Protein AF-A0A0E3BZE1-F1 (afdb_monomer_lite)

Secondary structure (DSSP, 8-state):
--SGGG--------------PPPP----PPPS---SSSSSSTTS---------PPPHHHHHHHHHHHHHHHHHHHHHHHHHHHHHHHHHHHHHTTSBTTS-EEEEEEEEEEE-SS-EEEEEEEEEPHHHHHHHHHHGGGGTTTTTBBSS-TT-B----EESPP---SSTTT--GGGGGGSTTS----HHHHHHHHHHHHSSS-EEEEETTEEEEEETTTTEEEEEEE-

Radius of gyration: 31.61 Å; chains: 1; bounding box: 42×47×98 Å

Structure (mmCIF, N/CA/C/O backbone):
data_AF-A0A0E3BZE1-F1
#
_entry.id   AF-A0A0E3BZE1-F1
#
loop_
_atom_site.group_PDB
_atom_site.id
_atom_site.type_symbol
_atom_site.label_atom_id
_atom_site.label_alt_id
_atom_site.label_comp_id
_atom_site.label_asym_id
_atom_site.label_entity_id
_atom_site.label_seq_id
_atom_site.pdbx_PDB_ins_code
_atom_site.Cartn_x
_atom_site.Cartn_y
_atom_site.Cartn_z
_atom_site.occupancy
_atom_site.B_iso_or_equiv
_atom_site.auth_seq_id
_atom_site.auth_comp_id
_atom_site.auth_asym_id
_atom_site.auth_atom_id
_atom_site.pdbx_PDB_model_num
ATOM 1 N N . MET A 1 1 ? 22.053 1.346 -4.669 1.00 36.31 1 MET A N 1
ATOM 2 C CA . MET A 1 1 ? 22.666 1.380 -6.016 1.00 36.31 1 MET A CA 1
ATOM 3 C C . MET A 1 1 ? 21.521 1.180 -6.990 1.00 36.31 1 MET A C 1
ATOM 5 O O . MET A 1 1 ? 21.078 0.051 -7.152 1.00 36.31 1 MET A O 1
ATOM 9 N N . GLY A 1 2 ? 20.933 2.287 -7.446 1.00 44.00 2 GLY A N 1
ATOM 10 C CA . GLY A 1 2 ? 19.671 2.295 -8.188 1.00 44.00 2 GLY A CA 1
ATOM 11 C C . GLY A 1 2 ? 19.878 1.975 -9.663 1.00 44.00 2 GLY A C 1
ATOM 12 O O . GLY A 1 2 ? 20.893 2.346 -10.245 1.00 44.00 2 GLY A O 1
ATOM 13 N N . CYS A 1 3 ? 18.914 1.279 -10.259 1.00 58.38 3 CYS A N 1
ATOM 14 C CA . CYS A 1 3 ? 18.833 1.062 -11.705 1.00 58.38 3 CYS A CA 1
ATOM 15 C C . CYS A 1 3 ? 18.191 2.250 -12.443 1.00 58.38 3 CYS A C 1
ATOM 17 O O . CYS A 1 3 ? 17.780 2.103 -13.593 1.00 58.38 3 CYS A O 1
ATOM 19 N N . ASP A 1 4 ? 18.044 3.396 -11.780 1.00 48.28 4 ASP A N 1
ATOM 20 C CA . ASP A 1 4 ? 17.176 4.492 -12.221 1.00 48.28 4 ASP A CA 1
ATOM 21 C C . ASP A 1 4 ? 17.800 5.365 -13.326 1.00 48.28 4 ASP A C 1
ATOM 23 O O . ASP A 1 4 ? 17.190 6.316 -13.798 1.00 48.28 4 ASP A O 1
ATOM 27 N N . GLU A 1 5 ? 18.997 5.027 -13.810 1.00 41.38 5 GLU A N 1
ATOM 28 C CA . GLU A 1 5 ? 19.754 5.885 -14.730 1.00 41.38 5 GLU A CA 1
ATOM 29 C C . GLU A 1 5 ? 19.438 5.677 -16.226 1.00 41.38 5 GLU A C 1
ATOM 31 O O . GLU A 1 5 ? 20.110 6.252 -17.077 1.00 41.38 5 GLU A O 1
ATOM 36 N N . LEU A 1 6 ? 18.434 4.867 -16.594 1.00 35.97 6 LEU A N 1
ATOM 37 C CA . LEU A 1 6 ? 18.227 4.483 -18.003 1.00 35.97 6 LEU A CA 1
ATOM 38 C C . LEU A 1 6 ? 16.943 4.954 -18.694 1.00 35.97 6 LEU A C 1
ATOM 40 O O . LEU A 1 6 ? 16.798 4.668 -19.881 1.00 35.97 6 LEU A O 1
ATOM 44 N N . VAL A 1 7 ? 16.034 5.700 -18.056 1.00 42.44 7 VAL A N 1
ATOM 45 C CA . VAL A 1 7 ? 14.839 6.201 -18.768 1.00 42.44 7 VAL A CA 1
ATOM 46 C C . VAL A 1 7 ? 14.401 7.579 -18.268 1.00 42.44 7 VAL A C 1
ATOM 48 O O . VAL A 1 7 ? 13.467 7.704 -17.488 1.00 42.44 7 VAL A O 1
ATOM 51 N N . HIS A 1 8 ? 15.017 8.637 -18.794 1.00 30.91 8 HIS A N 1
ATOM 52 C CA . HIS A 1 8 ? 14.377 9.952 -18.861 1.00 30.91 8 HIS A CA 1
ATOM 53 C C . HIS A 1 8 ? 14.397 10.438 -20.310 1.00 30.91 8 HIS A C 1
ATOM 55 O O . HIS A 1 8 ? 15.331 11.099 -20.755 1.00 30.91 8 HIS A O 1
ATOM 61 N N . GLU A 1 9 ? 13.343 10.099 -21.057 1.00 32.03 9 GLU A N 1
ATOM 62 C CA . GLU A 1 9 ? 13.051 10.725 -22.343 1.00 32.03 9 GLU A CA 1
ATOM 63 C C . GLU A 1 9 ? 11.719 11.483 -22.259 1.00 32.03 9 GLU A C 1
ATOM 65 O O . GLU A 1 9 ? 10.668 10.953 -21.899 1.00 32.03 9 GLU A O 1
ATOM 70 N N . SER A 1 10 ? 11.838 12.777 -22.543 1.00 34.03 10 SER A N 1
ATOM 71 C CA . SER A 1 10 ? 10.839 13.841 -22.500 1.00 34.03 10 SER A CA 1
ATOM 72 C C . SER A 1 10 ? 9.533 13.509 -23.237 1.00 34.03 10 SER A C 1
ATOM 74 O O . SER A 1 10 ? 9.538 13.154 -24.416 1.00 34.03 10 SER A O 1
ATOM 76 N N . ARG A 1 11 ? 8.388 13.723 -22.574 1.00 33.59 11 ARG A N 1
ATOM 77 C CA . ARG A 1 11 ? 7.062 13.807 -23.212 1.00 33.59 11 ARG A CA 1
ATOM 78 C C . ARG A 1 11 ? 6.301 15.036 -22.719 1.00 33.59 11 ARG A C 1
ATOM 80 O O . ARG A 1 11 ? 5.448 14.948 -21.845 1.00 33.59 11 ARG A O 1
ATOM 87 N N . GLY A 1 12 ? 6.586 16.182 -23.332 1.00 30.64 12 GLY A N 1
ATOM 88 C CA . GLY A 1 12 ? 5.702 17.348 -23.317 1.00 30.64 12 GLY A CA 1
ATOM 89 C C . GLY A 1 12 ? 4.807 17.335 -24.555 1.00 30.64 12 GLY A C 1
ATOM 90 O O . GLY A 1 12 ? 5.306 17.423 -25.674 1.00 30.64 12 GLY A O 1
ATOM 91 N N . GLY A 1 13 ? 3.490 17.211 -24.376 1.00 28.59 13 GLY A N 1
ATOM 92 C CA . GLY A 1 13 ? 2.528 17.184 -25.474 1.00 28.59 13 GLY A CA 1
ATOM 93 C C . GLY A 1 13 ? 1.268 18.011 -25.210 1.00 28.59 13 GLY A C 1
ATOM 94 O O . GLY A 1 13 ? 0.595 17.794 -24.207 1.00 28.59 13 GLY A O 1
ATOM 95 N N . ARG A 1 14 ? 0.917 18.807 -26.241 1.00 35.72 14 ARG A N 1
ATOM 96 C CA . ARG A 1 14 ? -0.387 19.426 -26.610 1.00 35.72 14 ARG A CA 1
ATOM 97 C C . ARG A 1 14 ? -0.718 20.806 -25.991 1.00 35.72 14 ARG A C 1
ATOM 99 O O . ARG A 1 14 ? -0.240 21.074 -24.898 1.00 35.72 14 ARG A O 1
ATOM 106 N N . PRO A 1 15 ? -1.531 21.676 -26.659 1.00 40.59 15 PRO A N 1
ATOM 107 C CA . PRO A 1 15 ? -2.576 21.338 -27.644 1.00 40.59 15 PRO A CA 1
ATOM 108 C C . PRO A 1 15 ? -2.724 22.198 -28.925 1.00 40.59 15 PRO A C 1
ATOM 110 O O . PRO A 1 15 ? -2.160 23.273 -29.094 1.00 40.59 15 PRO A O 1
ATOM 113 N N . PHE A 1 16 ? -3.553 21.649 -29.820 1.00 35.31 16 PHE A N 1
ATOM 114 C CA . PHE A 1 16 ? -4.139 22.219 -31.039 1.00 35.31 16 PHE A CA 1
ATOM 115 C C . PHE A 1 16 ? -5.018 23.454 -30.767 1.00 35.31 16 PHE A C 1
ATOM 117 O O . PHE A 1 16 ? -5.856 23.418 -29.868 1.00 35.31 16 PHE A O 1
ATOM 124 N N . SER A 1 17 ? -4.939 24.470 -31.634 1.00 31.39 17 SER A N 1
ATOM 125 C CA . SER A 1 17 ? -6.051 25.386 -31.942 1.00 31.39 17 SER A CA 1
ATOM 126 C C . SER A 1 17 ? -5.789 26.145 -33.253 1.00 31.39 17 SER A C 1
ATOM 128 O O . SER A 1 17 ? -4.643 26.447 -33.570 1.00 31.39 17 SER A O 1
ATOM 130 N N . GLY A 1 18 ? -6.858 26.463 -33.992 1.00 30.62 18 GLY A N 1
ATOM 131 C CA . GLY A 1 18 ? -6.856 27.486 -35.045 1.00 30.62 18 GLY A CA 1
ATOM 132 C C . GLY A 1 18 ? -7.122 26.964 -36.455 1.00 30.62 18 GLY A C 1
ATOM 133 O O . GLY A 1 18 ? -6.234 26.436 -37.113 1.00 30.62 18 GLY A O 1
ATOM 134 N N . GLY A 1 19 ? -8.361 27.136 -36.920 1.00 33.34 19 GLY A N 1
ATOM 135 C CA . GLY A 1 19 ? -8.762 26.906 -38.305 1.00 33.34 19 GLY A CA 1
ATOM 136 C C . GLY A 1 19 ? -8.448 28.102 -39.201 1.00 33.34 19 GLY A C 1
ATOM 137 O O . GLY A 1 19 ? -8.332 29.216 -38.708 1.00 33.34 19 GLY A O 1
ATOM 138 N N . LEU A 1 20 ? -8.356 27.860 -40.511 1.00 33.19 20 LEU A N 1
ATOM 139 C CA . LEU A 1 20 ? -8.400 28.868 -41.572 1.00 33.19 20 LEU A CA 1
ATOM 140 C C . LEU A 1 20 ? -8.789 28.170 -42.887 1.00 33.19 20 LEU A C 1
ATOM 142 O O . LEU A 1 20 ? -8.171 27.197 -43.313 1.00 33.19 20 LEU A O 1
ATOM 146 N N . THR A 1 21 ? -9.871 28.651 -43.489 1.00 38.25 21 THR A N 1
ATOM 147 C CA . THR A 1 21 ? -10.402 28.282 -44.808 1.00 38.25 21 THR A CA 1
ATOM 148 C C . THR A 1 21 ? -9.419 28.616 -45.937 1.00 38.25 21 THR A C 1
ATOM 150 O O . THR A 1 21 ? -8.830 29.698 -45.895 1.00 38.25 21 THR A O 1
ATOM 153 N N . PRO A 1 22 ? -9.289 27.790 -46.991 1.00 38.53 22 PRO A N 1
ATOM 154 C CA . PRO A 1 22 ? -8.546 28.176 -48.185 1.00 38.53 22 PRO A CA 1
ATOM 155 C C . PRO A 1 22 ? -9.412 29.038 -49.127 1.00 38.53 22 PRO A C 1
ATOM 157 O O . PRO A 1 22 ? -10.611 28.775 -49.265 1.00 38.53 22 PRO A O 1
ATOM 160 N N . PRO A 1 23 ? -8.840 30.050 -49.804 1.00 37.06 23 PRO A N 1
ATOM 161 C CA . PRO A 1 23 ? -9.541 30.792 -50.840 1.00 37.06 23 PRO A CA 1
ATOM 162 C C . PRO A 1 23 ? -9.590 29.998 -52.151 1.00 37.06 23 PRO A C 1
ATOM 164 O O . PRO A 1 23 ? -8.644 29.318 -52.548 1.00 37.06 23 PRO A O 1
ATOM 167 N N . ILE A 1 24 ? -10.725 30.130 -52.830 1.00 42.53 24 ILE A N 1
ATOM 168 C CA . ILE A 1 24 ? -10.987 29.658 -54.187 1.00 42.53 24 ILE A CA 1
ATOM 169 C C . ILE A 1 24 ? -10.263 30.601 -55.156 1.00 42.53 24 ILE A C 1
ATOM 171 O O . ILE A 1 24 ? -10.580 31.789 -55.184 1.00 42.53 24 ILE A O 1
ATOM 175 N N . HIS A 1 25 ? -9.340 30.091 -55.977 1.00 34.75 25 HIS A N 1
ATOM 176 C CA . HIS A 1 25 ? -8.911 30.793 -57.189 1.00 34.75 25 HIS A CA 1
ATOM 177 C C . HIS A 1 25 ? -8.510 29.827 -58.320 1.00 34.75 25 HIS A C 1
ATOM 179 O O . HIS A 1 25 ? -7.653 28.968 -58.157 1.00 34.75 25 HIS A O 1
ATOM 185 N N . GLU A 1 26 ? -9.164 30.043 -59.466 1.00 36.69 26 GLU A N 1
ATOM 186 C CA . GLU A 1 26 ? -8.793 29.703 -60.849 1.00 36.69 26 GLU A CA 1
ATOM 187 C C . GLU A 1 26 ? -8.548 28.240 -61.264 1.00 36.69 26 GLU A C 1
ATOM 189 O O . GLU A 1 26 ? -7.454 27.688 -61.191 1.00 36.69 26 GLU A O 1
ATOM 194 N N . MET A 1 27 ? -9.566 27.681 -61.929 1.00 34.69 27 MET A N 1
ATOM 195 C CA . MET A 1 27 ? -9.399 26.606 -62.906 1.00 34.69 27 MET A CA 1
ATOM 196 C C . MET A 1 27 ? -8.645 27.119 -64.142 1.00 34.69 27 MET A C 1
ATOM 198 O O . MET A 1 27 ? -9.220 27.796 -64.998 1.00 34.69 27 MET A O 1
ATOM 202 N N . ARG A 1 28 ? -7.372 26.741 -64.284 1.00 38.50 28 ARG A N 1
ATOM 203 C CA . ARG A 1 28 ? -6.652 26.850 -65.557 1.00 38.50 28 ARG A CA 1
ATOM 204 C C . ARG A 1 28 ? -6.894 25.570 -66.366 1.00 38.50 28 ARG A C 1
ATOM 206 O O . ARG A 1 28 ? -6.421 24.500 -66.002 1.00 38.50 28 ARG A O 1
ATOM 213 N N . LYS A 1 29 ? -7.661 25.698 -67.454 1.00 41.66 29 LYS A N 1
ATOM 214 C CA . LYS A 1 29 ? -7.862 24.665 -68.486 1.00 41.66 29 LYS A CA 1
ATOM 215 C C . LYS A 1 29 ? -6.508 24.131 -68.972 1.00 41.66 29 LYS A C 1
ATOM 217 O O . LYS A 1 29 ? -5.737 24.898 -69.546 1.00 41.66 29 LYS A O 1
ATOM 222 N N . TYR A 1 30 ? -6.257 22.836 -68.793 1.00 36.44 30 TYR A N 1
ATOM 223 C CA . TYR A 1 30 ? -5.206 22.128 -69.524 1.00 36.44 30 TYR A CA 1
ATOM 224 C C . TYR A 1 30 ? -5.758 21.701 -70.890 1.00 36.44 30 TYR A C 1
ATOM 226 O O . TYR A 1 30 ? -6.873 21.193 -70.984 1.00 36.44 30 TYR A O 1
ATOM 234 N N . LYS A 1 31 ? -5.002 22.006 -71.947 1.00 41.03 31 LYS A N 1
ATOM 235 C CA . LYS A 1 31 ? -5.273 21.607 -73.332 1.00 41.03 31 LYS A CA 1
ATOM 236 C C . LYS A 1 31 ? -4.829 20.157 -73.549 1.00 41.03 31 LYS A C 1
ATOM 238 O O . LYS A 1 31 ? -3.793 19.758 -73.028 1.00 41.03 31 LYS A O 1
ATOM 243 N N . ASP A 1 32 ? -5.589 19.440 -74.375 1.00 47.81 32 ASP A N 1
ATOM 244 C CA . ASP A 1 32 ? -5.353 18.079 -74.888 1.00 47.81 32 ASP A CA 1
ATOM 245 C C . ASP A 1 32 ? -4.122 17.962 -75.810 1.00 47.81 32 ASP A C 1
ATOM 247 O O . ASP A 1 32 ? -4.224 17.588 -76.976 1.00 47.81 32 ASP A O 1
ATOM 251 N N . THR A 1 33 ? -2.933 18.287 -75.318 1.00 48.69 33 THR A N 1
ATOM 252 C CA . THR A 1 33 ? -1.682 18.067 -76.056 1.00 48.69 33 THR A CA 1
ATOM 253 C C . THR A 1 33 ? -0.595 17.653 -75.082 1.00 48.69 33 THR A C 1
ATOM 255 O O . THR A 1 33 ? 0.211 18.495 -74.730 1.00 48.69 33 THR A O 1
ATOM 258 N N . ASP A 1 34 ? -0.632 16.401 -74.609 1.00 47.47 34 ASP A N 1
ATOM 259 C CA . ASP A 1 34 ? 0.495 15.708 -73.949 1.00 47.47 34 ASP A CA 1
ATOM 260 C C . ASP A 1 34 ? 0.249 14.178 -73.882 1.00 47.47 34 ASP A C 1
ATOM 262 O O . ASP A 1 34 ? 0.490 13.514 -72.873 1.00 47.47 34 ASP A O 1
ATOM 266 N N . ILE A 1 35 ? -0.248 13.586 -74.977 1.00 49.59 35 ILE A N 1
ATOM 267 C CA . ILE A 1 35 ? -0.383 12.124 -75.146 1.00 49.59 35 ILE A CA 1
ATOM 268 C C . ILE A 1 35 ? 0.506 11.669 -76.315 1.00 49.59 35 ILE A C 1
ATOM 270 O O . ILE A 1 35 ? 0.038 11.080 -77.280 1.00 49.59 35 ILE A O 1
ATOM 274 N N . GLU A 1 36 ? 1.803 11.971 -76.255 1.00 46.94 36 GLU A N 1
ATOM 275 C CA . GLU A 1 36 ? 2.801 11.382 -77.174 1.00 46.94 36 GLU A CA 1
ATOM 276 C C . GLU A 1 36 ? 3.940 10.650 -76.445 1.00 46.94 36 GLU A C 1
ATOM 278 O O . GLU A 1 36 ? 4.680 9.891 -77.064 1.00 46.94 36 GLU A O 1
ATOM 283 N N . TRP A 1 37 ? 4.050 10.765 -75.116 1.00 48.97 37 TRP A N 1
ATOM 284 C CA . TRP A 1 37 ? 5.085 10.058 -74.346 1.00 48.97 37 TRP A CA 1
ATOM 285 C C . TRP A 1 37 ? 4.664 8.653 -73.873 1.00 48.97 37 TRP A C 1
ATOM 287 O O . TRP A 1 37 ? 5.510 7.862 -73.462 1.00 48.97 37 TRP A O 1
ATOM 297 N N . LEU A 1 38 ? 3.372 8.306 -73.953 1.00 41.25 38 LEU A N 1
ATOM 298 C CA . LEU A 1 38 ? 2.848 7.003 -73.509 1.00 41.25 38 LEU A CA 1
ATOM 299 C C . LEU A 1 38 ? 3.003 5.879 -74.550 1.00 41.25 38 LEU A C 1
ATOM 301 O O . LEU A 1 38 ? 2.947 4.705 -74.192 1.00 41.25 38 LEU A O 1
ATOM 305 N N . THR A 1 39 ? 3.241 6.204 -75.822 1.00 47.75 39 THR A N 1
ATOM 306 C CA . THR A 1 39 ? 3.400 5.208 -76.899 1.00 47.75 39 THR A CA 1
ATOM 307 C C . THR A 1 39 ? 4.848 4.775 -77.138 1.00 47.75 39 THR A C 1
ATOM 309 O O . THR A 1 39 ? 5.073 3.723 -77.736 1.00 47.75 39 THR A O 1
ATOM 312 N N . ASP A 1 40 ? 5.835 5.513 -76.619 1.00 44.41 40 ASP A N 1
ATOM 313 C CA . ASP A 1 40 ? 7.259 5.155 -76.748 1.00 44.41 40 ASP A CA 1
ATOM 314 C C . ASP A 1 40 ? 7.680 4.027 -75.782 1.00 44.41 40 ASP A C 1
ATOM 316 O O . ASP A 1 40 ? 8.639 3.292 -76.021 1.00 44.41 40 ASP A O 1
ATOM 320 N N . TRP A 1 41 ? 6.919 3.815 -74.702 1.00 43.38 41 TRP A N 1
ATOM 321 C CA . TRP A 1 41 ? 7.237 2.789 -73.703 1.00 43.38 41 TRP A CA 1
ATOM 322 C C . TRP A 1 41 ? 6.901 1.360 -74.164 1.00 43.38 41 TRP A C 1
ATOM 324 O O . TRP A 1 41 ? 7.538 0.403 -73.731 1.00 43.38 41 TRP A O 1
ATOM 334 N N . VAL A 1 42 ? 5.942 1.203 -75.085 1.00 49.22 42 VAL A N 1
ATOM 335 C CA . VAL A 1 42 ? 5.437 -0.114 -75.530 1.00 49.22 42 VAL A CA 1
ATOM 336 C C . VAL A 1 42 ? 6.293 -0.732 -76.648 1.00 49.22 42 VAL A C 1
ATOM 338 O O . VAL A 1 42 ? 6.196 -1.928 -76.908 1.00 49.22 42 VAL A O 1
ATOM 341 N N . SER A 1 43 ? 7.184 0.042 -77.275 1.00 51.41 43 SER A N 1
ATOM 342 C CA . SER A 1 43 ? 7.934 -0.397 -78.465 1.00 51.41 43 SER A CA 1
ATOM 343 C C . SER A 1 43 ? 9.402 -0.752 -78.200 1.00 51.41 43 SER A C 1
ATOM 345 O O . SER A 1 43 ? 10.145 -1.035 -79.141 1.00 51.41 43 SER A O 1
ATOM 347 N N . ARG A 1 44 ? 9.855 -0.757 -76.937 1.00 39.50 44 ARG A N 1
ATOM 348 C CA . ARG A 1 44 ? 11.232 -1.161 -76.618 1.00 39.50 44 ARG A CA 1
ATOM 349 C C . ARG A 1 44 ? 11.364 -2.689 -76.635 1.00 39.50 44 ARG A C 1
ATOM 351 O O . ARG A 1 44 ? 10.614 -3.363 -75.929 1.00 39.50 44 ARG A O 1
ATOM 358 N N . PRO A 1 45 ? 12.330 -3.254 -77.384 1.00 38.12 45 PRO A N 1
ATOM 359 C CA . PRO A 1 45 ? 12.584 -4.683 -77.348 1.00 38.12 45 PRO A CA 1
ATOM 360 C C . PRO A 1 45 ? 13.004 -5.081 -75.932 1.00 38.12 45 PRO A C 1
ATOM 362 O O . PRO A 1 45 ? 13.973 -4.545 -75.389 1.00 38.12 45 PRO A O 1
ATOM 365 N N . GLN A 1 46 ? 12.281 -6.037 -75.343 1.00 48.94 46 GLN A N 1
ATOM 366 C CA . GLN A 1 46 ? 12.743 -6.768 -74.167 1.00 48.94 46 GLN A CA 1
ATOM 367 C C . GLN A 1 46 ? 13.914 -7.652 -74.597 1.00 48.94 46 GLN A C 1
ATOM 369 O O . GLN A 1 46 ? 13.761 -8.836 -74.889 1.00 48.94 46 GLN A O 1
ATOM 374 N N . ASN A 1 47 ? 15.098 -7.049 -74.682 1.00 43.34 47 ASN A N 1
ATOM 375 C CA . ASN A 1 47 ? 16.336 -7.799 -74.743 1.00 43.34 47 ASN A CA 1
ATOM 376 C C . ASN A 1 47 ? 16.452 -8.564 -73.425 1.00 43.34 47 ASN A C 1
ATOM 378 O O . ASN A 1 47 ? 16.699 -7.978 -72.372 1.00 43.34 47 ASN A O 1
ATOM 382 N N . GLY A 1 48 ? 16.214 -9.872 -73.507 1.00 48.09 48 GLY A N 1
ATOM 383 C CA . GLY A 1 48 ? 16.471 -10.825 -72.444 1.00 48.09 48 GLY A CA 1
ATOM 384 C C . GLY A 1 48 ? 17.927 -10.734 -71.996 1.00 48.09 48 GLY A C 1
ATOM 385 O O . GLY A 1 48 ? 18.821 -11.268 -72.642 1.00 48.09 48 GLY A O 1
ATOM 386 N N . GLY A 1 49 ? 18.145 -10.043 -70.884 1.00 37.47 49 GLY A N 1
ATOM 387 C CA . GLY A 1 49 ? 19.331 -10.133 -70.045 1.00 37.47 49 GLY A CA 1
ATOM 388 C C . GLY A 1 49 ? 18.850 -10.556 -68.665 1.00 37.47 49 GLY A C 1
ATOM 389 O O . GLY A 1 49 ? 17.929 -9.947 -68.125 1.00 37.47 49 GLY A O 1
ATOM 390 N N . GLY A 1 50 ? 19.380 -11.666 -68.160 1.00 40.66 50 GLY A N 1
ATOM 391 C CA .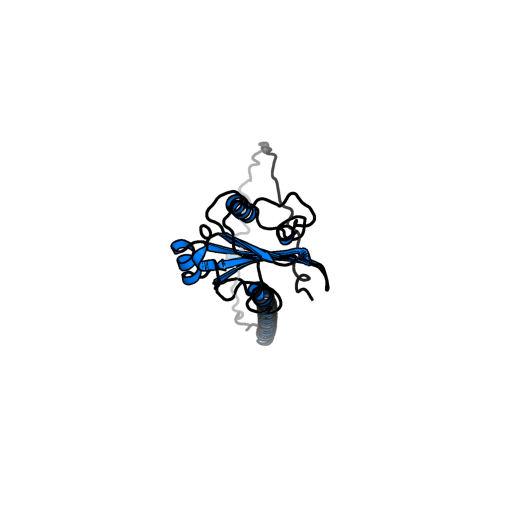 GLY A 1 50 ? 18.883 -12.341 -66.968 1.00 40.66 50 GLY A CA 1
ATOM 392 C C . GLY A 1 50 ? 18.885 -11.458 -65.722 1.00 40.66 50 GLY A C 1
ATOM 393 O O . GLY A 1 50 ? 19.938 -11.123 -65.202 1.00 40.66 50 GLY A O 1
ATOM 394 N N . TRP A 1 51 ? 17.699 -11.185 -65.180 1.00 39.88 51 TRP A N 1
ATOM 395 C CA . TRP A 1 51 ? 17.528 -10.683 -63.814 1.00 39.88 51 TRP A CA 1
ATOM 396 C C . TRP A 1 51 ? 17.274 -11.847 -62.852 1.00 39.88 51 TRP A C 1
ATOM 398 O O . TRP A 1 51 ? 16.292 -11.893 -62.121 1.00 39.88 51 TRP A O 1
ATOM 408 N N . THR A 1 52 ? 18.169 -12.827 -62.883 1.00 49.22 52 THR A N 1
ATOM 409 C CA . THR A 1 52 ? 18.498 -13.614 -61.692 1.00 49.22 52 THR A CA 1
ATOM 410 C C . THR A 1 52 ? 19.998 -13.480 -61.470 1.00 49.22 52 THR A C 1
ATOM 412 O O . THR A 1 52 ? 20.711 -14.470 -61.327 1.00 49.22 52 THR A O 1
ATOM 415 N N . GLU A 1 53 ? 20.504 -12.245 -61.512 1.00 49.50 53 GLU A N 1
ATOM 416 C CA . GLU A 1 53 ? 21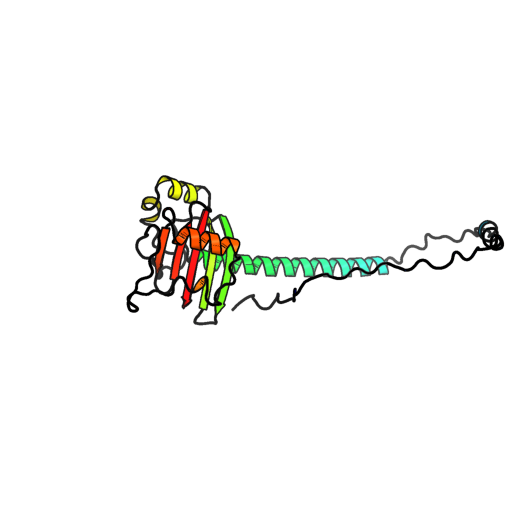.728 -11.924 -60.790 1.00 49.50 53 GLU A CA 1
ATOM 417 C C . GLU A 1 53 ? 21.404 -12.168 -59.318 1.00 49.50 53 GLU A C 1
ATOM 419 O O . GLU A 1 53 ? 20.635 -11.433 -58.697 1.00 49.50 53 GLU A O 1
ATOM 424 N N . GLY A 1 54 ? 21.880 -13.304 -58.806 1.00 52.22 54 GLY A N 1
ATOM 425 C CA . GLY A 1 54 ? 21.787 -13.624 -57.395 1.00 52.22 54 GLY A CA 1
ATOM 426 C C . GLY A 1 54 ? 22.346 -12.452 -56.606 1.00 52.22 54 GLY A C 1
ATOM 427 O O . GLY A 1 54 ? 23.467 -12.012 -56.863 1.00 52.22 54 GLY A O 1
ATOM 428 N N . LEU A 1 55 ? 21.552 -11.943 -55.663 1.00 51.25 55 LEU A N 1
ATOM 429 C CA . LEU A 1 55 ? 22.072 -11.066 -54.624 1.00 51.25 55 LEU A CA 1
ATOM 430 C C . LEU A 1 55 ? 23.336 -11.737 -54.067 1.00 51.25 55 LEU A C 1
ATOM 432 O O . LEU A 1 55 ? 23.248 -12.914 -53.696 1.00 51.25 55 LEU A O 1
ATOM 436 N N . PRO A 1 56 ? 24.497 -11.060 -54.066 1.00 58.22 56 PRO A N 1
ATOM 437 C CA . PRO A 1 56 ? 25.741 -11.671 -53.630 1.00 58.22 56 PRO A CA 1
ATOM 438 C C . PRO A 1 56 ? 25.521 -12.262 -52.237 1.00 58.22 56 PRO A C 1
ATOM 440 O O . PRO A 1 56 ? 25.069 -11.570 -51.324 1.00 58.22 56 PRO A O 1
ATOM 443 N N . GLU A 1 57 ? 25.789 -13.561 -52.077 1.00 58.75 57 GLU A N 1
ATOM 444 C CA . GLU A 1 57 ? 25.579 -14.291 -50.816 1.00 58.75 57 GLU A CA 1
ATOM 445 C C . GLU A 1 57 ? 26.282 -13.610 -49.623 1.00 58.75 57 GLU A C 1
ATOM 447 O O . GLU A 1 57 ? 25.870 -13.757 -48.467 1.00 58.75 57 GLU A O 1
ATOM 452 N N . ASP A 1 58 ? 27.309 -12.810 -49.916 1.00 63.28 58 ASP A N 1
ATOM 453 C CA . ASP A 1 58 ? 28.053 -11.977 -48.977 1.00 63.28 58 ASP A CA 1
ATOM 454 C C . ASP A 1 58 ? 27.206 -10.857 -48.344 1.00 63.28 58 ASP A C 1
ATOM 456 O O . ASP A 1 58 ? 27.361 -10.576 -47.151 1.00 63.28 58 ASP A O 1
ATOM 460 N N . ASP A 1 59 ? 26.256 -10.277 -49.083 1.00 64.31 59 ASP A N 1
ATOM 461 C CA . ASP A 1 59 ? 25.390 -9.188 -48.608 1.00 64.31 59 ASP A CA 1
ATOM 462 C C . ASP A 1 59 ? 24.285 -9.726 -47.678 1.00 64.31 59 ASP A C 1
ATOM 464 O O . ASP A 1 59 ? 24.023 -9.192 -46.597 1.00 64.31 59 ASP A O 1
ATOM 468 N N . MET A 1 60 ? 23.730 -10.900 -48.006 1.00 62.38 60 MET A N 1
ATOM 469 C CA . MET A 1 60 ? 22.761 -11.599 -47.150 1.00 62.38 60 MET A CA 1
ATOM 470 C C . MET A 1 60 ? 23.389 -12.081 -45.837 1.00 62.38 60 MET A C 1
ATOM 472 O O . MET A 1 60 ? 22.768 -11.990 -44.776 1.00 62.38 60 MET A O 1
ATOM 476 N N . ARG A 1 61 ? 24.640 -12.562 -45.868 1.00 75.06 61 ARG A N 1
ATOM 477 C CA . ARG A 1 61 ? 25.363 -12.985 -44.658 1.00 75.06 61 ARG A CA 1
ATOM 478 C C . ARG A 1 61 ? 25.720 -11.793 -43.765 1.00 75.06 61 ARG A C 1
ATOM 480 O O . ARG A 1 61 ? 25.686 -11.933 -42.540 1.00 75.06 61 ARG A O 1
ATOM 487 N N . GLY A 1 62 ? 26.054 -10.643 -44.354 1.00 72.50 62 GLY A N 1
ATOM 488 C CA . GLY A 1 62 ? 26.274 -9.383 -43.640 1.00 72.50 62 GLY A CA 1
ATOM 489 C C . GLY A 1 62 ? 25.004 -8.884 -42.951 1.00 72.50 62 GLY A C 1
ATOM 490 O O . GLY A 1 62 ? 25.002 -8.690 -41.732 1.00 72.50 62 GLY A O 1
ATOM 491 N N . ALA A 1 63 ? 23.903 -8.786 -43.701 1.00 75.00 63 ALA A N 1
ATOM 492 C CA . ALA A 1 63 ? 22.594 -8.407 -43.175 1.00 75.00 63 ALA A CA 1
ATOM 493 C C . ALA A 1 63 ? 22.120 -9.364 -42.068 1.00 75.00 63 ALA A C 1
ATOM 495 O O . ALA A 1 63 ? 21.721 -8.916 -40.996 1.00 75.00 63 ALA A O 1
ATOM 496 N N . MET A 1 64 ? 22.267 -10.681 -42.260 1.00 83.00 64 MET A N 1
ATOM 497 C CA . MET A 1 64 ? 21.887 -11.686 -41.261 1.00 83.00 64 MET A CA 1
ATOM 498 C C . MET A 1 64 ? 22.702 -11.562 -39.965 1.00 83.00 64 MET A C 1
ATOM 500 O O . MET A 1 64 ? 22.140 -11.672 -38.875 1.00 83.00 64 MET A O 1
ATOM 504 N N . LYS A 1 65 ? 24.013 -11.290 -40.047 1.00 83.00 65 LYS A N 1
ATOM 505 C CA . LYS A 1 65 ? 24.856 -11.044 -38.862 1.00 83.00 65 LYS A CA 1
ATOM 506 C C . LYS A 1 65 ? 24.438 -9.776 -38.117 1.00 83.00 65 LYS A C 1
ATOM 508 O O . LYS A 1 65 ? 24.355 -9.810 -36.893 1.00 83.00 65 LYS A O 1
ATOM 513 N N . LEU A 1 66 ? 24.148 -8.689 -38.832 1.00 83.81 66 LEU A N 1
ATOM 514 C CA . LEU A 1 66 ? 23.678 -7.438 -38.229 1.00 83.81 66 LEU A CA 1
ATOM 515 C C . LEU A 1 66 ? 22.310 -7.618 -37.556 1.00 83.81 66 LEU A C 1
ATOM 517 O O . LEU A 1 66 ? 22.133 -7.185 -36.419 1.00 83.81 66 LEU A O 1
ATOM 521 N N . SER A 1 67 ? 21.376 -8.326 -38.199 1.00 86.75 67 SER A N 1
ATOM 522 C CA . SER A 1 67 ? 20.073 -8.658 -37.611 1.00 86.75 67 SER A CA 1
ATOM 523 C C . SER A 1 67 ? 20.204 -9.528 -36.358 1.00 86.75 67 SER A C 1
ATOM 525 O O . SER A 1 67 ? 19.536 -9.260 -35.362 1.00 86.75 67 SER A O 1
ATOM 527 N N . LEU A 1 68 ? 21.091 -10.530 -36.363 1.00 89.88 68 LEU A N 1
ATOM 528 C CA . LEU A 1 68 ? 21.361 -11.373 -35.191 1.00 89.88 68 LEU A CA 1
ATOM 529 C C . LEU A 1 68 ? 21.990 -10.579 -34.037 1.00 89.88 68 LEU A C 1
ATOM 531 O O . LEU A 1 68 ? 21.586 -10.756 -32.887 1.00 89.88 68 LEU A O 1
ATOM 535 N N . MET A 1 69 ? 22.937 -9.679 -34.322 1.00 91.06 69 MET A N 1
ATOM 536 C CA . MET A 1 69 ? 23.521 -8.803 -33.299 1.00 91.06 69 MET A CA 1
ATOM 537 C C . MET A 1 69 ? 22.477 -7.852 -32.710 1.00 91.06 69 MET A C 1
ATOM 539 O O . MET A 1 69 ? 22.401 -7.715 -31.490 1.00 91.06 69 MET A O 1
ATOM 543 N N . ALA A 1 70 ? 21.639 -7.241 -33.551 1.00 91.50 70 ALA A N 1
ATOM 544 C CA . ALA A 1 70 ? 20.553 -6.375 -33.101 1.00 91.50 70 ALA A CA 1
ATOM 545 C C . ALA A 1 70 ? 19.566 -7.133 -32.202 1.00 91.50 70 ALA A C 1
ATOM 547 O O . ALA A 1 70 ? 19.248 -6.666 -31.108 1.00 91.50 70 ALA A O 1
ATOM 548 N N . LEU A 1 71 ? 19.150 -8.338 -32.607 1.00 93.19 71 LEU A N 1
ATOM 549 C CA . LEU A 1 71 ? 18.268 -9.187 -31.805 1.00 93.19 71 LEU A CA 1
ATOM 550 C C . LEU A 1 71 ? 18.907 -9.548 -30.454 1.00 93.19 71 LEU A C 1
ATOM 552 O O . LEU A 1 71 ? 18.240 -9.491 -29.423 1.00 93.19 71 LEU A O 1
ATOM 556 N N . SER A 1 72 ? 20.205 -9.869 -30.443 1.00 92.50 72 SER A N 1
ATOM 557 C CA . SER A 1 72 ? 20.943 -10.177 -29.215 1.00 92.50 72 SER A CA 1
ATOM 558 C C . SER A 1 72 ? 21.034 -8.977 -28.271 1.00 92.50 72 SER A C 1
ATOM 560 O O . SER A 1 72 ? 20.880 -9.150 -27.063 1.00 92.50 72 SER A O 1
ATOM 562 N N . MET A 1 73 ? 21.272 -7.768 -28.790 1.00 91.75 73 MET A N 1
ATOM 563 C CA . MET A 1 73 ? 21.311 -6.547 -27.976 1.00 91.75 73 MET A CA 1
ATOM 564 C C . MET A 1 73 ? 19.941 -6.235 -27.372 1.00 91.75 73 MET A C 1
ATOM 566 O O . MET A 1 73 ? 19.849 -5.941 -26.182 1.00 91.75 73 MET A O 1
ATOM 570 N N . VAL A 1 74 ? 18.870 -6.372 -28.160 1.00 93.69 74 VAL A N 1
ATOM 571 C CA . VAL A 1 74 ? 17.494 -6.200 -27.671 1.00 93.69 74 VAL A CA 1
ATOM 572 C C . VAL A 1 74 ? 17.175 -7.229 -26.586 1.00 93.69 74 VAL A C 1
ATOM 574 O O . VAL A 1 74 ? 16.662 -6.865 -25.530 1.00 93.69 74 VAL A O 1
ATOM 577 N N . ALA A 1 75 ? 17.520 -8.502 -26.792 1.00 92.62 75 ALA A N 1
ATOM 578 C CA . ALA A 1 75 ? 17.301 -9.547 -25.795 1.00 92.62 75 ALA A CA 1
ATOM 579 C C . ALA A 1 75 ? 18.074 -9.280 -24.491 1.00 92.62 75 ALA A C 1
ATOM 581 O O . ALA A 1 75 ? 17.503 -9.401 -23.408 1.00 92.62 75 ALA A O 1
ATOM 582 N N . ALA A 1 76 ? 19.344 -8.868 -24.581 1.00 90.38 76 ALA A N 1
ATOM 583 C CA . ALA A 1 76 ? 20.157 -8.523 -23.415 1.00 90.38 76 ALA A CA 1
ATOM 584 C C . ALA A 1 76 ? 19.571 -7.334 -22.636 1.00 90.38 76 ALA A C 1
ATOM 586 O O . ALA A 1 76 ? 19.474 -7.391 -21.410 1.00 90.38 76 ALA A O 1
ATOM 587 N N . LEU A 1 77 ? 19.112 -6.293 -23.338 1.00 88.81 77 LEU A N 1
ATOM 588 C CA . LEU A 1 77 ? 18.464 -5.135 -22.724 1.00 88.81 77 LEU A CA 1
ATOM 589 C C . LEU A 1 77 ? 17.148 -5.519 -22.025 1.00 88.81 77 LEU A C 1
ATOM 591 O O . LEU A 1 77 ? 16.889 -5.091 -20.898 1.00 88.81 77 LEU A O 1
ATOM 595 N N . LEU A 1 78 ? 16.329 -6.369 -22.650 1.00 87.81 78 LEU A N 1
ATOM 596 C CA . LEU A 1 78 ? 15.088 -6.870 -22.049 1.00 87.81 78 LEU A CA 1
ATOM 597 C C . LEU A 1 78 ? 15.353 -7.712 -20.795 1.00 87.81 78 LEU A C 1
ATOM 599 O O . LEU A 1 78 ? 14.633 -7.584 -19.807 1.00 87.81 78 LEU A O 1
ATOM 603 N N . LEU A 1 79 ? 16.386 -8.557 -20.807 1.00 89.50 79 LEU A N 1
ATOM 604 C CA . LEU A 1 79 ? 16.772 -9.344 -19.635 1.00 89.50 79 LEU A CA 1
ATOM 605 C C . LEU A 1 79 ? 17.291 -8.457 -18.502 1.00 89.50 79 LEU A C 1
ATOM 607 O O . LEU A 1 79 ? 16.908 -8.667 -17.354 1.00 89.50 79 LEU A O 1
ATOM 611 N N . ALA A 1 80 ? 18.107 -7.448 -18.812 1.00 86.12 80 ALA A N 1
ATOM 612 C CA . ALA A 1 80 ? 18.622 -6.510 -17.818 1.00 86.12 80 ALA A CA 1
ATOM 613 C C . ALA A 1 80 ? 17.492 -5.708 -17.150 1.00 86.12 80 ALA A C 1
ATOM 615 O O . ALA A 1 80 ? 17.413 -5.641 -15.923 1.00 86.12 80 ALA A O 1
ATOM 616 N N . THR A 1 81 ? 16.573 -5.158 -17.949 1.00 82.62 81 THR A N 1
ATOM 617 C CA . THR A 1 81 ? 15.432 -4.373 -17.445 1.00 82.62 81 THR A CA 1
ATOM 618 C C . THR A 1 81 ? 14.472 -5.223 -16.609 1.00 82.62 81 THR A C 1
ATOM 620 O O . THR A 1 81 ? 14.104 -4.830 -15.501 1.00 82.62 81 THR A O 1
ATOM 623 N N . ARG A 1 82 ? 14.128 -6.434 -17.072 1.00 85.69 82 ARG A N 1
ATOM 624 C CA . ARG A 1 82 ? 13.307 -7.393 -16.307 1.00 85.69 82 ARG A CA 1
ATOM 625 C C . ARG A 1 82 ? 13.996 -7.853 -15.025 1.00 85.69 82 ARG A C 1
ATOM 627 O O . ARG A 1 82 ? 13.340 -7.961 -13.992 1.00 85.69 82 ARG A O 1
ATOM 634 N N . GLY A 1 83 ? 15.304 -8.100 -15.085 1.00 84.94 83 GLY A N 1
ATOM 635 C CA . GLY A 1 83 ? 16.110 -8.484 -13.931 1.00 84.94 83 GLY A CA 1
ATOM 636 C C . GLY A 1 83 ? 16.097 -7.415 -12.842 1.00 84.94 83 GLY A C 1
ATOM 637 O O . GLY A 1 83 ? 15.893 -7.742 -11.674 1.00 84.94 83 GLY A O 1
ATOM 638 N N . CYS A 1 84 ? 16.226 -6.136 -13.214 1.00 84.25 84 CYS A N 1
ATOM 639 C CA . CYS A 1 84 ? 16.161 -5.067 -12.225 1.00 84.25 84 CYS A CA 1
ATOM 640 C C . CYS A 1 84 ? 14.758 -4.891 -11.622 1.00 84.25 84 CYS A C 1
ATOM 642 O O . CYS A 1 84 ? 14.632 -4.800 -10.400 1.00 84.25 84 CYS A O 1
ATOM 644 N N . ALA A 1 85 ? 13.699 -4.903 -12.438 1.00 83.00 85 ALA A N 1
ATOM 645 C CA . ALA A 1 85 ? 12.330 -4.815 -11.924 1.00 83.00 85 ALA A CA 1
ATOM 646 C C . ALA A 1 85 ? 12.019 -5.956 -10.935 1.00 83.00 85 ALA A C 1
ATOM 648 O O . ALA A 1 85 ? 11.448 -5.727 -9.867 1.00 83.00 85 ALA A O 1
ATOM 649 N N . GLY A 1 86 ? 12.476 -7.175 -11.248 1.00 87.50 86 GLY A N 1
ATOM 650 C CA . GLY A 1 86 ? 12.368 -8.326 -10.353 1.00 87.50 86 GLY A CA 1
ATOM 651 C C . GLY A 1 86 ? 13.128 -8.137 -9.038 1.00 87.50 86 GLY A C 1
ATOM 652 O O . GLY A 1 86 ? 12.607 -8.485 -7.981 1.00 87.50 86 GLY A O 1
ATOM 653 N N . LEU A 1 87 ? 14.322 -7.535 -9.073 1.00 87.94 87 LEU A N 1
ATOM 654 C CA . LEU A 1 87 ? 15.093 -7.240 -7.865 1.00 87.94 87 LEU A CA 1
ATOM 655 C C . LEU A 1 87 ? 14.418 -6.174 -6.990 1.00 87.94 87 LEU A C 1
ATOM 657 O O . LEU A 1 87 ? 14.328 -6.384 -5.780 1.00 87.94 87 LEU A O 1
ATOM 661 N N . LYS A 1 88 ? 13.908 -5.074 -7.573 1.00 87.25 88 LYS A N 1
ATOM 662 C CA . LYS A 1 88 ? 13.149 -4.054 -6.821 1.00 87.25 88 LYS A CA 1
ATOM 663 C C . LYS A 1 88 ? 11.909 -4.680 -6.174 1.00 87.25 88 LYS A C 1
ATOM 665 O O . LYS A 1 88 ? 11.712 -4.527 -4.972 1.00 87.25 88 LYS A O 1
ATOM 670 N N . SER A 1 89 ? 11.135 -5.465 -6.926 1.00 90.38 89 SER A N 1
ATOM 671 C CA . SER A 1 89 ? 9.980 -6.190 -6.382 1.00 90.38 89 SER A CA 1
ATOM 672 C C . SER A 1 89 ? 10.374 -7.132 -5.242 1.00 90.38 89 SER A C 1
ATOM 674 O O . SER A 1 89 ? 9.755 -7.117 -4.184 1.00 90.38 89 SER A O 1
ATOM 676 N N . TYR A 1 90 ? 11.422 -7.938 -5.419 1.00 91.50 90 TYR A N 1
ATOM 677 C CA . TYR A 1 90 ? 11.889 -8.856 -4.380 1.00 91.50 90 TYR A CA 1
ATOM 678 C C . TYR A 1 90 ? 12.382 -8.113 -3.130 1.00 91.50 90 TYR A C 1
ATOM 680 O O . TYR A 1 90 ? 12.178 -8.574 -2.006 1.00 91.50 90 TYR A O 1
ATOM 688 N N . TRP A 1 91 ? 13.015 -6.954 -3.289 1.00 91.94 91 TRP A N 1
ATOM 689 C CA . TRP A 1 91 ? 13.441 -6.141 -2.157 1.00 91.94 91 TRP A CA 1
ATOM 690 C C . TRP A 1 91 ? 12.240 -5.595 -1.377 1.00 91.94 91 TRP A C 1
ATOM 692 O O . TRP A 1 91 ? 12.095 -5.891 -0.192 1.00 91.94 91 TRP A O 1
ATOM 702 N N . TYR A 1 92 ? 11.335 -4.881 -2.053 1.00 93.88 92 TYR A N 1
ATOM 703 C CA . TYR A 1 92 ? 10.206 -4.208 -1.409 1.00 93.88 92 TYR A CA 1
ATOM 704 C C . TYR A 1 92 ? 9.177 -5.171 -0.813 1.00 93.88 92 TYR A C 1
ATOM 706 O O . TYR A 1 92 ? 8.669 -4.941 0.282 1.00 93.88 92 TYR A O 1
ATOM 714 N N . GLU A 1 93 ? 8.923 -6.301 -1.469 1.00 96.06 93 GLU A N 1
ATOM 715 C CA . GLU A 1 93 ? 8.047 -7.345 -0.933 1.00 96.06 93 GLU A CA 1
ATOM 716 C C . GLU A 1 93 ? 8.606 -7.916 0.390 1.00 96.06 93 GLU A C 1
ATOM 718 O O . GLU A 1 93 ? 7.862 -8.404 1.240 1.00 96.06 93 GLU A O 1
ATOM 723 N N . GLY A 1 94 ? 9.918 -7.790 0.624 1.00 95.88 94 GLY A N 1
ATOM 724 C CA . GLY A 1 94 ? 10.563 -8.214 1.863 1.00 95.88 94 GLY A CA 1
ATOM 725 C C . GLY A 1 94 ? 10.059 -7.476 3.101 1.00 95.88 94 GLY A C 1
ATOM 726 O O . GLY A 1 94 ? 10.112 -8.046 4.197 1.00 95.88 94 GLY A O 1
ATOM 727 N N . TYR A 1 95 ? 9.558 -6.249 2.932 1.00 96.00 95 TYR A N 1
ATOM 728 C CA . TYR A 1 95 ? 8.984 -5.438 4.004 1.00 96.00 95 TYR A CA 1
ATOM 729 C C . TYR A 1 95 ? 7.546 -5.832 4.346 1.00 96.00 95 TYR A C 1
ATOM 731 O O . TYR A 1 95 ? 7.073 -5.492 5.428 1.00 96.00 95 TYR A O 1
ATOM 739 N N . LEU A 1 96 ? 6.851 -6.580 3.489 1.00 97.69 96 LEU A N 1
ATOM 740 C CA . LEU A 1 96 ? 5.480 -6.999 3.766 1.00 97.69 96 LEU A CA 1
ATOM 741 C C . LEU A 1 96 ? 5.430 -8.091 4.847 1.00 97.69 96 LEU A C 1
ATOM 743 O O . LEU A 1 96 ? 6.387 -8.863 4.994 1.00 97.69 96 LEU A O 1
ATOM 747 N N . PRO A 1 97 ? 4.319 -8.207 5.600 1.00 96.75 97 PRO A N 1
ATOM 748 C CA . PRO A 1 97 ? 4.160 -9.263 6.586 1.00 96.75 97 PRO A CA 1
ATOM 749 C C . PRO A 1 97 ? 4.181 -10.654 5.954 1.00 96.75 97 PRO A C 1
ATOM 751 O O . PRO A 1 97 ? 3.591 -10.877 4.897 1.00 96.75 97 PRO A O 1
ATOM 754 N N . GLN A 1 98 ? 4.786 -11.628 6.638 1.00 89.62 98 GLN A N 1
ATOM 755 C CA . GLN A 1 98 ? 4.840 -13.011 6.141 1.00 89.62 98 GLN A CA 1
ATOM 756 C C . GLN A 1 98 ? 3.465 -13.656 5.958 1.00 89.62 98 GLN A C 1
ATOM 758 O O . GLN A 1 98 ? 3.301 -14.510 5.098 1.00 89.62 98 GLN A O 1
ATOM 763 N N . ALA A 1 99 ? 2.465 -13.230 6.726 1.00 92.31 99 ALA A N 1
ATOM 764 C CA . ALA A 1 99 ? 1.119 -13.771 6.613 1.00 92.31 99 ALA A CA 1
ATOM 765 C C . ALA A 1 99 ? 0.362 -13.292 5.360 1.00 92.31 99 ALA A C 1
ATOM 767 O O . ALA A 1 99 ? -0.657 -13.898 5.023 1.00 92.31 99 ALA A O 1
ATOM 768 N N . ILE A 1 100 ? 0.792 -12.207 4.703 1.00 96.38 100 ILE A N 1
ATOM 769 C CA . ILE A 1 100 ? 0.077 -11.595 3.574 1.00 96.38 100 ILE A CA 1
ATOM 770 C C . ILE A 1 100 ? 0.855 -11.873 2.295 1.00 96.38 100 ILE A C 1
ATOM 772 O O . ILE A 1 100 ? 1.934 -11.322 2.087 1.00 96.38 100 ILE A O 1
ATOM 776 N N . GLU A 1 101 ? 0.292 -12.717 1.438 1.00 96.19 101 GLU A N 1
ATOM 777 C CA . GLU A 1 101 ? 0.887 -13.108 0.162 1.00 96.19 101 GLU A CA 1
ATOM 778 C C . GLU A 1 101 ? 0.416 -12.203 -0.982 1.00 96.19 101 GLU A C 1
ATOM 780 O O . GLU A 1 101 ? -0.735 -11.755 -1.030 1.00 96.19 101 GLU A O 1
ATOM 785 N N . THR A 1 102 ? 1.312 -11.969 -1.936 1.00 97.06 102 THR A N 1
ATOM 786 C CA . THR A 1 102 ? 1.148 -11.023 -3.047 1.00 97.06 102 THR A CA 1
ATOM 787 C C . THR A 1 102 ? 1.320 -11.714 -4.394 1.00 97.06 102 THR A C 1
ATOM 789 O O . THR A 1 102 ? 2.062 -12.682 -4.510 1.00 97.06 102 THR A O 1
ATOM 792 N N . GLU A 1 103 ? 0.605 -11.236 -5.408 1.00 95.44 103 GLU A N 1
ATOM 793 C CA . GLU A 1 103 ? 0.639 -11.772 -6.776 1.00 95.44 103 GLU A CA 1
ATOM 794 C C . GLU A 1 103 ? 1.505 -10.908 -7.699 1.00 95.44 103 GLU A C 1
ATOM 796 O O . GLU A 1 103 ? 2.258 -11.430 -8.516 1.00 95.44 103 GLU A O 1
ATOM 801 N N . GLU A 1 104 ? 1.398 -9.586 -7.570 1.00 94.88 104 GLU A N 1
ATOM 802 C CA . GLU A 1 104 ? 1.958 -8.643 -8.535 1.00 94.88 104 GLU A CA 1
ATOM 803 C C . GLU A 1 104 ? 2.357 -7.334 -7.851 1.00 94.88 104 GLU A C 1
ATOM 805 O O . GLU A 1 104 ? 1.634 -6.827 -6.990 1.00 94.88 104 GLU A O 1
ATOM 810 N N . LEU A 1 105 ? 3.496 -6.774 -8.261 1.00 96.12 105 LEU A N 1
ATOM 811 C CA . LEU A 1 105 ? 3.877 -5.402 -7.950 1.00 96.12 105 LEU A CA 1
ATOM 812 C C . LEU A 1 105 ? 3.169 -4.452 -8.923 1.00 96.12 105 LEU A C 1
ATOM 814 O O . LEU A 1 105 ? 3.430 -4.497 -10.122 1.00 96.12 105 LEU A O 1
ATOM 818 N N . LEU A 1 106 ? 2.300 -3.588 -8.404 1.00 96.88 106 LEU A N 1
ATOM 819 C CA . LEU A 1 106 ? 1.532 -2.626 -9.200 1.00 96.88 106 LEU A CA 1
ATOM 820 C C . LEU A 1 106 ? 2.265 -1.294 -9.363 1.00 96.88 106 LEU A C 1
ATOM 822 O O . LEU A 1 106 ? 2.150 -0.646 -10.400 1.00 96.88 106 LEU A O 1
ATOM 826 N N . PHE A 1 107 ? 2.992 -0.879 -8.329 1.00 96.19 107 PHE A N 1
ATOM 827 C CA . PHE A 1 107 ? 3.725 0.380 -8.307 1.00 96.19 107 PHE A CA 1
ATOM 828 C C . PHE A 1 107 ? 4.895 0.278 -7.335 1.00 96.19 107 PHE A C 1
ATOM 830 O O . PHE A 1 107 ? 4.732 -0.239 -6.231 1.00 96.19 107 PHE A O 1
ATOM 837 N N . VAL A 1 108 ? 6.057 0.789 -7.731 1.00 94.88 108 VAL A N 1
ATOM 838 C CA . VAL A 1 108 ? 7.170 1.063 -6.825 1.00 94.88 108 VAL A CA 1
ATOM 839 C C . VAL A 1 108 ? 7.851 2.336 -7.279 1.00 94.88 108 VAL A C 1
ATOM 841 O O . VAL A 1 108 ? 8.185 2.472 -8.456 1.00 94.88 108 VAL A O 1
ATOM 844 N N . GLU A 1 109 ? 8.084 3.229 -6.337 1.00 92.44 109 GLU A N 1
ATOM 845 C CA . GLU A 1 109 ? 8.948 4.377 -6.533 1.00 92.44 109 GLU A CA 1
ATOM 846 C C . GLU A 1 109 ? 9.623 4.718 -5.215 1.00 92.44 109 GLU A C 1
ATOM 848 O O . GLU A 1 109 ? 9.076 4.491 -4.132 1.00 92.44 109 GLU A O 1
ATOM 853 N N . ASP A 1 110 ? 10.854 5.188 -5.332 1.00 89.44 110 ASP A N 1
ATOM 854 C CA . ASP A 1 110 ? 11.683 5.578 -4.218 1.00 89.44 110 ASP A CA 1
ATOM 855 C C . ASP A 1 110 ? 12.589 6.740 -4.601 1.00 89.44 110 ASP A C 1
ATOM 857 O O . ASP A 1 110 ? 13.185 6.764 -5.678 1.00 89.44 110 ASP A O 1
ATOM 861 N N . SER A 1 111 ? 12.720 7.698 -3.690 1.00 84.94 111 SER A N 1
ATOM 862 C CA . SER A 1 111 ? 13.675 8.790 -3.779 1.00 84.94 111 SER A CA 1
ATOM 863 C C . SER A 1 111 ? 14.598 8.760 -2.560 1.00 84.94 111 SER A C 1
ATOM 865 O O . SER A 1 111 ? 14.185 8.518 -1.427 1.00 84.94 111 SER A O 1
ATOM 867 N N . GLY A 1 112 ? 15.901 8.928 -2.782 1.00 79.06 112 GLY A N 1
ATOM 868 C CA . GLY A 1 112 ? 16.884 8.847 -1.701 1.00 79.06 112 GLY A CA 1
ATOM 869 C C . GLY A 1 112 ? 18.239 8.286 -2.113 1.00 79.06 112 GLY A C 1
ATOM 870 O O . GLY A 1 112 ? 18.486 7.941 -3.268 1.00 79.06 112 GLY A O 1
ATOM 871 N N . GLY A 1 113 ? 19.150 8.236 -1.141 1.00 65.69 113 GLY A N 1
ATOM 872 C CA . GLY A 1 113 ? 20.548 7.847 -1.315 1.00 65.69 113 GLY A CA 1
ATOM 873 C C . GLY A 1 113 ? 20.929 6.563 -0.572 1.00 65.69 113 GLY A C 1
ATOM 874 O O . GLY A 1 113 ? 20.101 5.763 -0.161 1.00 65.69 113 GLY A O 1
ATOM 875 N N . PHE A 1 114 ? 22.234 6.349 -0.374 1.00 49.62 114 PHE A N 1
ATOM 876 C CA . PHE A 1 114 ? 22.789 5.117 0.217 1.00 49.62 114 PHE A CA 1
ATOM 877 C C . PHE A 1 114 ? 22.458 4.916 1.715 1.00 49.62 114 PHE A C 1
ATOM 879 O O . PHE A 1 114 ? 22.842 3.896 2.284 1.00 49.62 114 PHE A O 1
ATOM 886 N N . ARG A 1 115 ? 21.808 5.886 2.374 1.00 59.84 115 ARG A N 1
ATOM 887 C CA . ARG A 1 115 ? 21.593 5.883 3.833 1.00 59.84 115 ARG A CA 1
ATOM 888 C C . ARG A 1 115 ? 20.211 6.319 4.294 1.00 59.84 115 ARG A C 1
ATOM 890 O O . ARG A 1 115 ? 19.823 5.865 5.358 1.00 59.84 115 ARG A O 1
ATOM 897 N N . GLU A 1 116 ? 19.545 7.163 3.520 1.00 73.50 116 GLU A N 1
ATOM 898 C CA . GLU A 1 116 ? 18.209 7.675 3.812 1.00 73.50 116 GLU A CA 1
ATOM 899 C C . GLU A 1 116 ? 17.418 7.688 2.508 1.00 73.50 116 GLU A C 1
ATOM 901 O O . GLU A 1 116 ? 17.970 8.026 1.449 1.00 73.50 116 GLU A O 1
ATOM 906 N N . GLY A 1 117 ? 16.151 7.304 2.572 1.00 87.00 117 GLY A N 1
ATOM 907 C CA . GLY A 1 117 ? 15.246 7.343 1.443 1.00 87.00 117 GLY A CA 1
ATOM 908 C C . GLY A 1 117 ? 13.788 7.249 1.853 1.00 87.00 117 GLY A C 1
ATOM 909 O O . GLY A 1 117 ? 13.412 6.782 2.928 1.00 87.00 117 GLY A O 1
ATOM 910 N N . CYS A 1 118 ? 12.934 7.686 0.954 1.00 91.12 118 CYS A N 1
ATOM 911 C CA . CYS A 1 118 ? 11.504 7.592 1.109 1.00 91.12 118 CYS A CA 1
ATOM 912 C C . CYS A 1 118 ? 10.892 7.036 -0.164 1.00 91.12 118 CYS A C 1
ATOM 914 O O . CYS A 1 118 ? 11.473 7.116 -1.241 1.00 91.12 118 CYS A O 1
ATOM 916 N N . GLY A 1 119 ? 9.737 6.410 -0.028 1.00 94.00 119 GLY A N 1
ATOM 917 C CA . GLY A 1 119 ? 9.127 5.740 -1.158 1.00 94.00 119 GLY A CA 1
ATOM 918 C C . GLY A 1 119 ? 7.950 4.886 -0.753 1.00 94.00 119 GLY A C 1
ATOM 919 O O . GLY A 1 119 ? 7.627 4.727 0.434 1.00 94.00 119 GLY A O 1
ATOM 920 N N . ALA A 1 120 ? 7.319 4.317 -1.769 1.00 95.88 120 ALA A N 1
ATOM 921 C CA . ALA A 1 120 ? 6.181 3.444 -1.605 1.00 95.88 120 ALA A CA 1
ATOM 922 C C . ALA A 1 120 ? 6.214 2.282 -2.594 1.00 95.88 120 ALA A C 1
ATOM 924 O O . ALA A 1 120 ? 6.626 2.408 -3.747 1.00 95.88 120 ALA A O 1
ATOM 925 N N . ALA A 1 121 ? 5.709 1.139 -2.142 1.00 97.06 121 ALA A N 1
ATOM 926 C CA . ALA A 1 121 ? 5.473 -0.023 -2.980 1.00 97.06 121 ALA A CA 1
ATOM 927 C C . ALA A 1 121 ? 4.052 -0.543 -2.768 1.00 97.06 121 ALA A C 1
ATOM 929 O O . ALA A 1 121 ? 3.614 -0.747 -1.635 1.00 97.06 121 ALA A O 1
ATOM 930 N N . ILE A 1 122 ? 3.336 -0.776 -3.863 1.00 98.12 122 ILE A N 1
ATOM 931 C CA . ILE A 1 122 ? 1.931 -1.180 -3.878 1.00 98.12 122 ILE A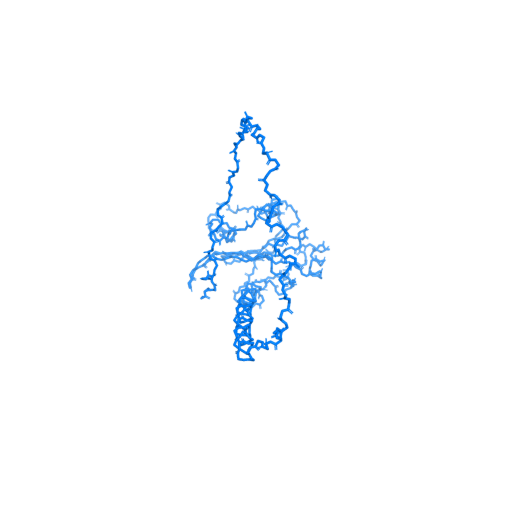 CA 1
ATOM 932 C C . ILE A 1 122 ? 1.835 -2.509 -4.601 1.00 98.12 122 ILE A C 1
ATOM 934 O O . ILE A 1 122 ? 2.215 -2.635 -5.765 1.00 98.12 122 ILE A O 1
ATOM 938 N N . TYR A 1 123 ? 1.297 -3.500 -3.907 1.00 98.44 123 TYR A N 1
ATOM 939 C CA . TYR A 1 123 ? 1.155 -4.856 -4.404 1.00 98.44 123 TYR A CA 1
ATOM 940 C C . TYR A 1 123 ? -0.305 -5.256 -4.476 1.00 98.44 123 TYR A C 1
ATOM 942 O O . TYR A 1 123 ? -1.102 -4.951 -3.587 1.00 98.44 123 TYR A O 1
ATOM 950 N N . LYS A 1 124 ? -0.630 -6.045 -5.494 1.00 98.44 124 LYS A N 1
ATOM 951 C CA . LYS A 1 124 ? -1.850 -6.838 -5.530 1.00 98.44 124 LYS A CA 1
ATOM 952 C C . LYS A 1 124 ? -1.678 -8.040 -4.605 1.00 98.44 124 LYS A C 1
ATOM 954 O O . LYS A 1 124 ? -0.757 -8.840 -4.776 1.00 98.44 124 LYS A O 1
ATOM 959 N N . MET A 1 125 ? -2.565 -8.181 -3.626 1.00 98.31 125 MET A N 1
ATOM 960 C CA . MET A 1 125 ? -2.627 -9.374 -2.783 1.00 98.31 125 MET A CA 1
ATOM 961 C C . MET A 1 125 ? -3.120 -10.572 -3.595 1.00 98.31 125 MET A C 1
ATOM 963 O O . MET A 1 125 ? -3.964 -10.425 -4.482 1.00 98.31 125 MET A O 1
ATOM 967 N N . ASN A 1 126 ? -2.645 -11.771 -3.263 1.00 97.94 126 ASN A N 1
ATOM 968 C CA . ASN A 1 126 ? -3.190 -12.979 -3.871 1.00 97.94 126 ASN A CA 1
ATOM 969 C C . ASN A 1 126 ? -4.635 -13.243 -3.397 1.00 97.94 126 ASN A C 1
ATOM 971 O O . ASN A 1 126 ? -5.078 -12.744 -2.358 1.00 97.94 126 ASN A O 1
ATOM 975 N N . GLY A 1 127 ? -5.371 -14.068 -4.148 1.00 98.00 127 GLY A N 1
ATOM 976 C CA . GLY A 1 127 ? -6.784 -14.343 -3.863 1.00 98.00 127 GLY A CA 1
ATOM 977 C C . GLY A 1 127 ? -7.040 -14.922 -2.466 1.00 98.00 127 GLY A C 1
ATOM 978 O O . GLY A 1 127 ? -8.013 -14.542 -1.824 1.00 98.00 127 GLY A O 1
ATOM 979 N N . LEU A 1 128 ? -6.150 -15.786 -1.961 1.00 97.62 128 LEU A N 1
ATOM 980 C CA . LEU A 1 128 ? -6.309 -16.424 -0.648 1.00 97.62 128 LEU A CA 1
ATOM 981 C C . LEU A 1 128 ? -6.142 -15.437 0.515 1.00 97.62 128 LEU A C 1
ATOM 983 O O . LEU A 1 128 ? -6.942 -15.451 1.449 1.00 97.62 128 LEU A O 1
ATOM 987 N N . SER A 1 129 ? -5.123 -14.574 0.464 1.00 97.44 129 SER A N 1
ATOM 988 C CA . SER A 1 129 ? -4.899 -13.552 1.495 1.00 97.44 129 SER A CA 1
ATOM 989 C C . SER A 1 129 ? -6.011 -12.515 1.467 1.00 97.44 129 SER A C 1
ATOM 991 O O . SER A 1 129 ? -6.543 -12.157 2.516 1.00 97.44 129 SER A O 1
ATOM 993 N N . LEU A 1 130 ? -6.393 -12.079 0.262 1.00 98.44 130 LEU A N 1
ATOM 994 C CA . LEU A 1 130 ? -7.472 -11.125 0.064 1.00 98.44 130 LEU A CA 1
ATOM 995 C C . LEU A 1 130 ? -8.795 -11.645 0.627 1.00 98.44 130 LEU A C 1
ATOM 997 O O . LEU A 1 130 ? -9.457 -10.926 1.371 1.00 98.44 130 LEU A O 1
ATOM 1001 N N . GLU A 1 131 ? -9.161 -12.887 0.312 1.00 98.31 131 GLU A N 1
ATOM 1002 C CA . GLU A 1 131 ? -10.398 -13.476 0.817 1.00 98.31 131 GLU A CA 1
ATOM 1003 C C . GLU A 1 131 ? -10.359 -13.622 2.338 1.00 98.31 131 GLU A C 1
ATOM 1005 O O . GLU A 1 131 ? -11.267 -13.158 3.018 1.00 98.31 131 GLU A O 1
ATOM 1010 N N . ARG A 1 132 ? -9.256 -14.139 2.901 1.00 98.00 132 ARG A N 1
ATOM 1011 C CA . ARG A 1 132 ? -9.098 -14.266 4.358 1.00 98.00 132 ARG A CA 1
ATOM 1012 C C . ARG A 1 132 ? -9.299 -12.931 5.081 1.00 98.00 132 ARG A C 1
ATOM 1014 O O . ARG A 1 132 ? -9.931 -12.911 6.137 1.00 98.00 132 ARG A O 1
ATOM 1021 N N . ILE A 1 133 ? -8.763 -11.842 4.528 1.00 98.25 133 ILE A N 1
ATOM 1022 C CA . ILE A 1 133 ? -8.895 -10.490 5.085 1.00 98.25 133 ILE A CA 1
ATOM 1023 C C . ILE A 1 133 ? -10.314 -9.946 4.887 1.00 98.25 133 ILE A C 1
ATOM 1025 O O . ILE A 1 133 ? -10.859 -9.347 5.805 1.00 98.25 133 ILE A O 1
ATOM 1029 N N . ARG A 1 134 ? -10.953 -10.172 3.734 1.00 98.12 134 ARG A N 1
ATOM 1030 C CA . ARG A 1 134 ? -12.349 -9.753 3.507 1.00 98.12 134 ARG A CA 1
ATOM 1031 C C . ARG A 1 134 ? -13.328 -10.462 4.438 1.00 98.12 134 ARG A C 1
ATOM 1033 O O . ARG A 1 134 ? -14.262 -9.828 4.912 1.00 98.12 134 ARG A O 1
ATOM 1040 N N . THR A 1 135 ? -13.115 -11.750 4.701 1.00 98.00 135 THR A N 1
ATOM 1041 C CA . THR A 1 135 ? -13.998 -12.540 5.565 1.00 98.00 135 THR A CA 1
ATOM 1042 C C . THR A 1 135 ? -13.814 -12.205 7.044 1.00 98.00 135 THR A C 1
ATOM 1044 O O . THR A 1 135 ? -14.804 -12.079 7.755 1.00 98.00 135 THR A O 1
ATOM 1047 N N . ASN A 1 136 ? -12.567 -12.073 7.517 1.00 97.88 136 ASN A N 1
ATOM 1048 C CA . ASN A 1 136 ? -12.279 -11.963 8.956 1.00 97.88 136 ASN A CA 1
ATOM 1049 C C . ASN A 1 136 ? -11.835 -10.557 9.401 1.00 97.88 136 ASN A C 1
ATOM 1051 O O . ASN A 1 136 ? -11.585 -10.342 10.583 1.00 97.88 13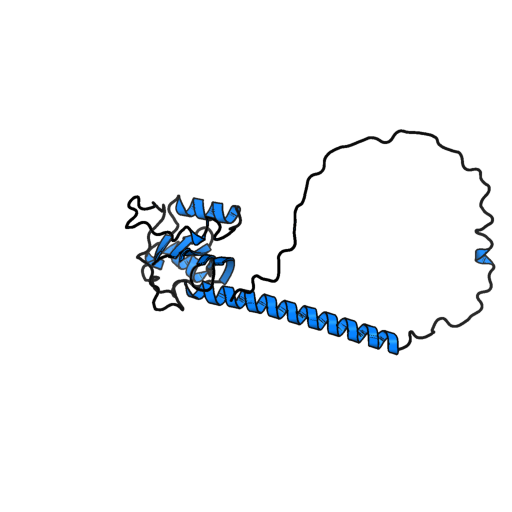6 ASN A O 1
ATOM 1055 N N . GLY A 1 137 ? -11.701 -9.604 8.477 1.00 96.88 137 GLY A N 1
ATOM 1056 C CA . GLY A 1 137 ? -11.306 -8.229 8.774 1.00 96.88 137 GLY A CA 1
ATOM 1057 C C . GLY A 1 137 ? -9.995 -8.142 9.557 1.00 96.88 137 GLY A C 1
ATOM 1058 O O . GLY A 1 137 ? -8.995 -8.775 9.204 1.00 96.88 137 GLY A O 1
ATOM 1059 N N . LEU A 1 138 ? -10.019 -7.370 10.645 1.00 96.44 138 LEU A N 1
ATOM 1060 C CA . LEU A 1 138 ? -8.861 -7.118 11.502 1.00 96.44 138 LEU A CA 1
ATOM 1061 C C . LEU A 1 138 ? -8.277 -8.400 12.121 1.00 96.44 138 LEU A C 1
ATOM 1063 O O . LEU A 1 138 ? -7.059 -8.514 12.266 1.00 96.44 138 LEU A O 1
ATOM 1067 N N . ASP A 1 139 ? -9.113 -9.401 12.413 1.00 97.12 139 ASP A N 1
ATOM 1068 C CA . ASP A 1 139 ? -8.662 -10.662 13.009 1.00 97.12 139 ASP A CA 1
ATOM 1069 C C . ASP A 1 139 ? -7.719 -11.438 12.078 1.00 97.12 139 ASP A C 1
ATOM 1071 O O . ASP A 1 139 ? -6.802 -12.112 12.549 1.00 97.12 139 ASP A O 1
ATOM 1075 N N . ALA A 1 140 ? -7.869 -11.297 10.752 1.00 97.19 140 ALA A N 1
ATOM 1076 C CA . ALA A 1 140 ? -6.945 -11.895 9.780 1.00 97.19 140 ALA A CA 1
ATOM 1077 C C . ALA A 1 140 ? -5.529 -11.303 9.835 1.00 97.19 140 ALA A C 1
ATOM 1079 O O . ALA A 1 140 ? -4.599 -11.899 9.282 1.00 97.19 140 ALA A O 1
ATOM 1080 N N . LEU A 1 141 ? -5.384 -10.116 10.427 1.00 97.50 141 LEU A N 1
ATOM 1081 C CA . LEU A 1 141 ? -4.154 -9.332 10.459 1.00 97.50 141 LEU A CA 1
ATOM 1082 C C . LEU A 1 141 ? -3.491 -9.331 11.838 1.00 97.50 141 LEU A C 1
ATOM 1084 O O . LEU A 1 141 ? -2.328 -8.952 11.932 1.00 97.50 141 LEU A O 1
ATOM 1088 N N . ARG A 1 142 ? -4.177 -9.796 12.891 1.00 95.31 142 ARG A N 1
ATOM 1089 C CA . ARG A 1 142 ? -3.712 -9.736 14.289 1.00 95.31 142 ARG A CA 1
ATOM 1090 C C . ARG A 1 142 ? -2.257 -10.176 14.475 1.00 95.31 142 ARG A C 1
ATOM 1092 O O . ARG A 1 142 ? -1.491 -9.501 15.154 1.00 95.31 142 ARG A O 1
ATOM 1099 N N . ASP A 1 143 ? -1.876 -11.273 13.826 1.00 94.25 143 ASP A N 1
ATOM 1100 C CA . ASP A 1 143 ? -0.549 -11.880 13.976 1.00 94.25 143 ASP A CA 1
ATOM 1101 C C . ASP A 1 143 ? 0.415 -11.474 12.828 1.00 94.25 143 ASP A C 1
ATOM 1103 O O . ASP A 1 143 ? 1.583 -11.864 12.795 1.00 94.25 143 ASP A O 1
ATOM 1107 N N . ALA A 1 144 ? -0.043 -10.650 11.876 1.00 96.31 144 ALA A N 1
ATOM 1108 C CA . ALA A 1 144 ? 0.698 -10.207 10.694 1.00 96.31 144 ALA A CA 1
ATOM 1109 C C . ALA A 1 144 ? 1.592 -8.985 10.986 1.00 96.31 144 ALA A C 1
ATOM 1111 O O . ALA A 1 144 ? 1.482 -7.953 10.325 1.00 96.31 144 ALA A O 1
ATOM 1112 N N . LYS A 1 145 ? 2.471 -9.092 11.987 1.00 96.00 145 LYS A N 1
ATOM 1113 C CA . LYS A 1 145 ? 3.321 -7.978 12.458 1.00 96.00 145 LYS A CA 1
ATOM 1114 C C . LYS A 1 145 ? 4.769 -8.049 11.973 1.00 96.00 145 LYS A C 1
ATOM 1116 O O . LYS A 1 145 ? 5.444 -7.030 11.896 1.00 96.00 145 LYS A O 1
ATOM 1121 N N . GLN A 1 146 ? 5.251 -9.237 11.617 1.00 96.12 146 GLN A N 1
ATOM 1122 C CA . GLN A 1 146 ? 6.648 -9.460 11.242 1.00 96.12 146 GLN A CA 1
ATOM 1123 C C . GLN A 1 146 ? 6.857 -9.353 9.725 1.00 96.12 146 GLN A C 1
ATOM 1125 O O . GLN A 1 146 ? 6.263 -10.122 8.963 1.00 96.12 146 GLN A O 1
ATOM 1130 N N . ALA A 1 147 ? 7.754 -8.460 9.290 1.00 95.62 147 ALA A N 1
ATOM 1131 C CA . ALA A 1 147 ? 8.191 -8.373 7.893 1.00 95.62 147 ALA A CA 1
ATOM 1132 C C . ALA A 1 147 ? 8.910 -9.661 7.441 1.00 95.62 147 ALA A C 1
ATOM 1134 O O . ALA A 1 147 ? 9.700 -10.224 8.207 1.00 95.62 147 ALA A O 1
ATOM 1135 N N . ARG A 1 148 ? 8.693 -10.107 6.192 1.00 94.38 148 ARG A N 1
ATOM 1136 C CA . ARG A 1 148 ? 9.227 -11.379 5.652 1.00 94.38 148 ARG A CA 1
ATOM 1137 C C . ARG A 1 148 ? 10.746 -11.489 5.699 1.00 94.38 148 ARG A C 1
ATOM 1139 O O . ARG A 1 148 ? 11.277 -12.522 6.099 1.00 94.38 148 ARG A O 1
ATOM 1146 N N . ARG A 1 149 ? 11.454 -10.466 5.214 1.00 93.56 149 ARG A N 1
ATOM 1147 C CA . ARG A 1 149 ? 12.914 -10.515 4.986 1.00 93.56 149 ARG A CA 1
ATOM 1148 C C . ARG A 1 149 ? 13.700 -9.519 5.838 1.00 93.56 149 ARG A C 1
ATOM 1150 O O . ARG A 1 149 ? 14.924 -9.489 5.765 1.00 93.56 149 ARG A O 1
ATOM 1157 N N . HIS A 1 150 ? 13.021 -8.781 6.714 1.00 89.88 150 HIS A N 1
ATOM 1158 C CA . HIS A 1 150 ? 13.631 -7.812 7.624 1.00 89.88 150 HIS A CA 1
ATOM 1159 C C . HIS A 1 150 ? 13.275 -8.157 9.073 1.00 89.88 150 HIS A C 1
ATOM 1161 O O . HIS A 1 150 ? 12.366 -7.578 9.652 1.00 89.88 150 HIS A O 1
ATOM 1167 N N . LYS A 1 151 ? 14.013 -9.101 9.676 1.00 87.12 151 LYS A N 1
ATOM 1168 C CA . LYS A 1 151 ? 13.747 -9.615 11.039 1.00 87.12 151 LYS A CA 1
ATOM 1169 C C . LYS A 1 151 ? 13.749 -8.547 12.137 1.00 87.12 151 LYS A C 1
ATOM 1171 O O . LYS A 1 151 ? 13.120 -8.737 13.163 1.00 87.12 151 LYS A O 1
ATOM 1176 N N . ALA A 1 152 ? 14.478 -7.452 11.934 1.00 88.38 152 ALA A N 1
ATOM 1177 C CA . ALA A 1 152 ? 14.519 -6.332 12.873 1.00 88.38 152 ALA A CA 1
ATOM 1178 C C . ALA A 1 152 ? 13.319 -5.376 12.729 1.00 88.38 152 ALA A C 1
ATOM 1180 O O . ALA A 1 152 ? 13.200 -4.440 13.513 1.00 88.38 152 ALA A O 1
ATOM 1181 N N . ARG A 1 153 ? 12.464 -5.570 11.715 1.00 89.75 153 ARG A N 1
ATOM 1182 C CA . ARG A 1 153 ? 11.283 -4.741 11.468 1.00 89.75 153 ARG A CA 1
ATOM 1183 C C . ARG A 1 153 ? 10.024 -5.491 11.876 1.00 89.75 153 ARG A C 1
ATOM 1185 O O . ARG A 1 153 ? 9.664 -6.505 11.274 1.00 89.75 153 ARG A O 1
ATOM 1192 N N . GLU A 1 154 ? 9.361 -4.937 12.874 1.00 94.31 154 GLU A N 1
ATOM 1193 C CA . GLU A 1 154 ? 8.044 -5.341 13.343 1.00 94.31 154 GLU A CA 1
ATOM 1194 C C . GLU A 1 154 ? 7.107 -4.133 13.250 1.00 94.31 154 GLU A C 1
ATOM 1196 O O . GLU A 1 154 ? 7.514 -2.992 13.491 1.00 94.31 154 GLU A O 1
ATOM 1201 N N . TYR A 1 155 ? 5.862 -4.388 12.871 1.00 95.56 155 TYR A N 1
ATOM 1202 C CA . TYR A 1 155 ? 4.807 -3.388 12.812 1.00 95.56 155 TYR A CA 1
ATOM 1203 C C . TYR A 1 155 ? 3.987 -3.387 14.103 1.00 95.56 155 TYR A C 1
ATOM 1205 O O . TYR A 1 155 ? 3.915 -4.381 14.826 1.00 95.56 155 TYR A O 1
ATOM 1213 N N . SER A 1 156 ? 3.345 -2.258 14.389 1.00 95.56 156 SER A N 1
ATOM 1214 C CA . SER A 1 156 ? 2.382 -2.117 15.478 1.00 95.56 156 SER A CA 1
ATOM 1215 C C . SER A 1 156 ? 1.202 -3.075 15.323 1.00 95.56 156 SER A C 1
ATOM 1217 O O . SER A 1 156 ? 1.040 -3.753 14.308 1.00 95.56 156 SER A O 1
ATOM 1219 N N . ASP A 1 157 ? 0.319 -3.082 16.318 1.00 96.94 157 ASP A N 1
ATOM 1220 C CA . ASP A 1 157 ? -0.995 -3.689 16.131 1.00 96.94 157 ASP A CA 1
ATOM 1221 C C . ASP A 1 157 ? -1.735 -2.996 14.981 1.00 96.94 157 ASP A C 1
ATOM 1223 O O . ASP A 1 157 ? -1.605 -1.779 14.777 1.00 96.94 157 ASP A O 1
ATOM 1227 N N . TRP A 1 158 ? -2.487 -3.796 14.230 1.00 97.88 158 TRP A N 1
ATOM 1228 C CA . TRP A 1 158 ? -3.313 -3.316 13.135 1.00 97.88 158 TRP A CA 1
ATOM 1229 C C . TRP A 1 158 ? -4.499 -2.521 13.667 1.00 97.88 158 TRP A C 1
ATOM 1231 O O . TRP A 1 158 ? -5.081 -2.847 14.704 1.00 97.88 158 TRP A O 1
ATOM 1241 N N . LYS A 1 159 ? -4.879 -1.490 12.921 1.00 97.19 159 LYS A N 1
ATOM 1242 C CA . LYS A 1 159 ? -6.045 -0.651 13.187 1.00 97.19 159 LYS A CA 1
ATOM 1243 C C . LYS A 1 159 ? -6.878 -0.537 11.925 1.00 97.19 159 LYS A C 1
ATOM 1245 O O . LYS A 1 159 ? -6.335 -0.537 10.823 1.00 97.19 159 LYS A O 1
ATOM 1250 N N . GLU A 1 160 ? -8.187 -0.444 12.092 1.00 98.06 160 GLU A N 1
ATOM 1251 C CA . GLU A 1 160 ? -9.080 -0.096 10.993 1.00 98.06 160 GLU A CA 1
ATOM 1252 C C . GLU A 1 160 ? -9.030 1.415 10.740 1.00 98.06 160 GLU A C 1
ATOM 1254 O O . GLU A 1 160 ? -8.845 2.207 11.668 1.00 98.06 160 GLU A O 1
ATOM 1259 N N . THR A 1 161 ? -9.168 1.809 9.480 1.00 98.12 161 THR A N 1
ATOM 1260 C CA . THR A 1 161 ? -9.403 3.198 9.079 1.00 98.12 161 THR A CA 1
ATOM 1261 C C . THR A 1 161 ? -10.765 3.690 9.615 1.00 98.12 161 THR A C 1
ATOM 1263 O O . THR A 1 161 ? -11.631 2.875 9.937 1.00 98.12 161 THR A O 1
ATOM 1266 N N . PRO A 1 162 ? -10.996 5.008 9.767 1.00 97.62 162 PRO A N 1
ATOM 1267 C CA . PRO A 1 162 ? -10.180 6.124 9.296 1.00 97.62 162 PRO A CA 1
ATOM 1268 C C . PRO A 1 162 ? -8.858 6.301 10.051 1.00 97.62 162 PRO A C 1
ATOM 1270 O O . PRO A 1 162 ? -8.789 6.162 11.272 1.00 97.62 162 PRO A O 1
ATOM 1273 N N . TYR A 1 163 ? -7.802 6.653 9.317 1.00 94.25 163 TYR A N 1
ATOM 1274 C CA . TYR A 1 163 ? -6.545 7.085 9.919 1.00 94.25 163 TYR A CA 1
ATOM 1275 C C . TYR A 1 163 ? -6.692 8.514 10.442 1.00 94.25 163 TYR A C 1
ATOM 1277 O O . TYR A 1 163 ? -7.045 9.432 9.703 1.00 94.25 163 TYR A O 1
ATOM 1285 N N . ILE A 1 164 ? -6.386 8.707 11.723 1.00 89.19 164 ILE A N 1
ATOM 1286 C CA . ILE A 1 164 ? -6.315 10.029 12.340 1.00 89.19 164 ILE A CA 1
ATOM 1287 C C . ILE A 1 164 ? -4.863 10.269 12.718 1.00 89.19 164 ILE A C 1
ATOM 1289 O O . ILE A 1 164 ? -4.325 9.595 13.600 1.00 89.19 164 ILE A O 1
ATOM 1293 N N . GLU A 1 165 ? -4.241 11.235 12.049 1.00 84.69 165 GLU A N 1
ATOM 1294 C CA . GLU A 1 165 ? -2.873 11.628 12.348 1.00 84.69 165 GLU A CA 1
ATOM 1295 C C . GLU A 1 165 ? -2.767 12.134 13.796 1.00 84.69 165 GLU A C 1
ATOM 1297 O O . GLU A 1 165 ? -3.550 13.002 14.213 1.00 84.69 165 GLU A O 1
ATOM 1302 N N . PRO A 1 166 ? -1.827 11.598 14.593 1.00 83.81 166 PRO A N 1
ATOM 1303 C CA . PRO A 1 166 ? -1.587 12.106 15.932 1.00 83.81 166 PRO A CA 1
ATOM 1304 C C . PRO A 1 166 ? -1.223 13.596 15.906 1.00 83.81 166 PRO A C 1
ATOM 1306 O O . PRO A 1 166 ? -0.373 14.029 15.133 1.00 83.81 166 PRO A O 1
ATOM 1309 N N . LYS A 1 167 ? -1.852 14.386 16.784 1.00 81.19 167 LYS A N 1
ATOM 1310 C CA . LYS A 1 167 ? -1.572 15.830 16.912 1.00 81.19 167 LYS A CA 1
ATOM 1311 C C . LYS A 1 167 ? -0.267 16.135 17.645 1.00 81.19 167 LYS A C 1
ATOM 1313 O O . LYS A 1 167 ? 0.257 17.234 17.512 1.00 81.19 167 LYS A O 1
ATOM 1318 N N . ASP A 1 168 ? 0.194 15.202 18.468 1.00 82.81 168 ASP A N 1
ATOM 1319 C CA . ASP A 1 168 ? 1.425 15.343 19.235 1.00 82.81 168 ASP A CA 1
ATOM 1320 C C . ASP A 1 168 ? 2.615 14.912 18.368 1.00 82.81 168 ASP A C 1
ATOM 1322 O O . ASP A 1 168 ? 2.654 13.794 17.853 1.00 82.81 168 ASP A O 1
ATOM 1326 N N . GLU A 1 169 ? 3.577 15.818 18.196 1.00 73.62 169 GLU A N 1
ATOM 1327 C CA . GLU A 1 169 ? 4.767 15.600 17.371 1.00 73.62 169 GLU A CA 1
ATOM 1328 C C . GLU A 1 169 ? 5.639 14.453 17.883 1.00 73.62 169 GLU A C 1
ATOM 1330 O O . GLU A 1 169 ? 6.298 13.798 17.083 1.00 73.62 169 GLU A O 1
ATOM 1335 N N . ILE A 1 170 ? 5.600 14.156 19.186 1.00 69.19 170 ILE A N 1
ATOM 1336 C CA . ILE A 1 170 ? 6.387 13.073 19.794 1.00 69.19 170 ILE A CA 1
ATOM 1337 C C . ILE A 1 170 ? 5.919 11.698 19.294 1.00 69.19 170 ILE A C 1
ATOM 1339 O O . ILE A 1 170 ? 6.712 10.762 19.206 1.00 69.19 170 ILE A O 1
ATOM 1343 N N . VAL A 1 171 ? 4.633 11.566 18.962 1.00 65.94 171 VAL A N 1
ATOM 1344 C CA . VAL A 1 171 ? 4.022 10.320 18.466 1.00 65.94 171 VAL A CA 1
ATOM 1345 C C . VAL A 1 171 ? 3.714 10.366 16.970 1.00 65.94 171 VAL A C 1
ATOM 1347 O O . VAL A 1 171 ? 3.240 9.369 16.416 1.00 65.94 171 VAL A O 1
ATOM 1350 N N . ARG A 1 172 ? 3.964 11.500 16.303 1.00 72.06 172 ARG A N 1
ATOM 1351 C CA . ARG A 1 172 ? 3.797 11.622 14.855 1.00 72.06 172 ARG A CA 1
ATOM 1352 C C . ARG A 1 172 ? 4.855 10.765 14.166 1.00 72.06 172 ARG A C 1
ATOM 1354 O O . ARG A 1 172 ? 6.043 10.860 14.452 1.00 72.06 172 ARG A O 1
ATOM 1361 N N . ASN A 1 173 ? 4.407 9.921 13.248 1.00 73.62 173 ASN A N 1
ATOM 1362 C CA . ASN A 1 173 ? 5.261 9.040 12.468 1.00 73.62 173 ASN A CA 1
ATOM 1363 C C . ASN A 1 173 ? 5.083 9.416 10.997 1.00 73.62 173 ASN A C 1
ATOM 1365 O O . ASN A 1 173 ? 3.974 9.313 10.482 1.00 73.62 173 ASN A O 1
ATOM 1369 N N . GLY A 1 174 ? 6.158 9.843 10.330 1.00 81.56 174 GLY A N 1
ATOM 1370 C CA . GLY A 1 174 ? 6.156 10.254 8.918 1.00 81.56 174 GLY A CA 1
ATOM 1371 C C . GLY A 1 174 ? 5.957 9.103 7.926 1.00 81.56 174 GLY A C 1
ATOM 1372 O O . GLY A 1 174 ? 6.366 9.192 6.777 1.00 81.56 174 GLY A O 1
ATOM 1373 N N . TRP A 1 175 ? 5.357 7.989 8.343 1.00 87.44 175 TRP A N 1
ATOM 1374 C CA . TRP A 1 175 ? 5.228 6.794 7.518 1.00 87.44 175 TRP A CA 1
ATOM 1375 C C . TRP A 1 175 ? 4.407 7.018 6.244 1.00 87.44 175 TRP A C 1
ATOM 1377 O O . TRP A 1 175 ? 4.620 6.299 5.274 1.00 87.44 175 TRP A O 1
ATOM 1387 N N . LEU A 1 176 ? 3.497 8.000 6.216 1.00 89.94 176 LEU A N 1
ATOM 1388 C CA . LEU A 1 176 ? 2.752 8.390 5.011 1.00 89.94 176 LEU A CA 1
ATOM 1389 C C . LEU A 1 176 ? 3.580 9.242 4.038 1.00 89.94 176 LEU A C 1
ATOM 1391 O O . LEU A 1 176 ? 3.225 9.313 2.862 1.00 89.94 176 LEU A O 1
ATOM 1395 N N . THR A 1 177 ? 4.682 9.850 4.490 1.00 86.62 177 THR A N 1
ATOM 1396 C CA . THR A 1 177 ? 5.531 10.723 3.665 1.00 86.62 177 THR A CA 1
ATOM 1397 C C . THR A 1 177 ? 6.105 9.979 2.463 1.00 86.62 177 THR A C 1
ATOM 1399 O O . THR A 1 177 ? 6.198 10.559 1.392 1.00 86.62 177 THR A O 1
ATOM 1402 N N . GLY A 1 178 ? 6.379 8.675 2.573 1.00 86.06 178 GLY A N 1
ATOM 1403 C CA . GLY A 1 178 ? 6.857 7.864 1.445 1.00 86.06 178 GLY A CA 1
ATOM 1404 C C . GLY A 1 178 ? 5.941 7.856 0.214 1.00 86.06 178 GLY A C 1
ATOM 1405 O O . GLY A 1 178 ? 6.420 7.700 -0.908 1.00 86.06 178 GLY A O 1
ATOM 1406 N N . MET A 1 179 ? 4.637 8.079 0.397 1.00 89.12 179 MET A N 1
ATOM 1407 C CA . MET A 1 179 ? 3.644 8.149 -0.683 1.00 89.12 179 MET A CA 1
ATOM 1408 C C . MET A 1 179 ? 3.400 9.568 -1.217 1.00 89.12 179 MET A C 1
ATOM 1410 O O . MET A 1 179 ? 2.561 9.739 -2.100 1.00 89.12 179 MET A O 1
ATOM 1414 N N . ASN A 1 180 ? 4.046 10.592 -0.657 1.00 84.38 180 ASN A N 1
ATOM 1415 C CA . ASN A 1 180 ? 3.777 11.992 -0.981 1.00 84.38 180 ASN A CA 1
ATOM 1416 C C . ASN A 1 180 ? 5.066 12.834 -0.902 1.00 84.38 180 ASN A C 1
ATOM 1418 O O . ASN A 1 180 ? 6.164 12.294 -0.882 1.00 84.38 180 ASN A O 1
ATOM 1422 N N . GLU A 1 181 ? 4.947 14.163 -0.902 1.00 77.88 181 GLU A N 1
ATOM 1423 C CA . GLU A 1 181 ? 6.030 15.112 -0.591 1.00 77.88 181 GLU A CA 1
ATOM 1424 C C . GLU A 1 181 ? 7.296 14.956 -1.459 1.00 77.88 181 GLU A C 1
ATOM 1426 O O . GLU A 1 181 ? 8.398 15.301 -1.041 1.00 77.88 181 GLU A O 1
ATOM 1431 N N . GLY A 1 182 ? 7.142 14.473 -2.698 1.00 78.50 182 GLY A N 1
ATOM 1432 C CA . GLY A 1 182 ? 8.256 14.247 -3.629 1.00 78.50 182 GLY A CA 1
ATOM 1433 C C . GLY A 1 182 ? 9.006 12.925 -3.421 1.00 78.50 182 GLY A C 1
ATOM 1434 O O . GLY A 1 182 ? 10.076 12.735 -3.998 1.00 78.50 182 GLY A O 1
ATOM 1435 N N . CYS A 1 183 ? 8.468 12.014 -2.606 1.00 86.94 183 CYS A N 1
ATOM 1436 C CA . CYS A 1 183 ? 9.010 10.668 -2.415 1.00 86.94 183 CYS A CA 1
ATOM 1437 C C . CYS A 1 183 ? 8.572 9.677 -3.496 1.00 86.94 183 CYS A C 1
ATOM 1439 O O . CYS A 1 183 ? 9.347 8.805 -3.878 1.00 86.94 183 CYS A O 1
ATOM 1441 N N . SER A 1 184 ? 7.335 9.820 -3.973 1.00 89.44 184 SER A N 1
ATOM 1442 C CA . SER A 1 184 ? 6.745 8.979 -5.014 1.00 89.44 184 SER A CA 1
ATOM 1443 C C . SER A 1 184 ? 5.720 9.778 -5.820 1.00 89.44 184 SER A C 1
ATOM 1445 O O . SER A 1 184 ? 4.884 10.466 -5.231 1.00 89.44 184 SER A O 1
ATOM 1447 N N . ASP A 1 185 ? 5.702 9.605 -7.140 1.00 92.38 185 ASP A N 1
ATOM 1448 C CA . ASP A 1 185 ? 4.705 10.157 -8.057 1.00 92.38 185 ASP A CA 1
ATOM 1449 C C . ASP A 1 185 ? 3.595 9.119 -8.321 1.00 92.38 185 ASP A C 1
ATOM 1451 O O . ASP A 1 185 ? 3.357 8.660 -9.445 1.00 92.38 185 ASP A O 1
ATOM 1455 N N . ILE A 1 186 ? 2.881 8.727 -7.255 1.00 94.50 186 ILE A N 1
ATOM 1456 C CA . ILE A 1 186 ? 1.790 7.741 -7.341 1.00 94.50 186 ILE A CA 1
ATOM 1457 C C . ILE A 1 186 ? 0.715 8.233 -8.331 1.00 94.50 186 ILE A C 1
ATOM 1459 O O . ILE A 1 186 ? 0.211 9.354 -8.182 1.00 94.50 186 ILE A O 1
ATOM 1463 N N . PRO A 1 187 ? 0.279 7.398 -9.301 1.00 96.00 187 PRO A N 1
ATOM 1464 C CA . PRO A 1 187 ? -0.767 7.770 -10.247 1.00 96.00 187 PRO A CA 1
ATOM 1465 C C . PRO A 1 187 ? -2.020 8.298 -9.544 1.00 96.00 187 PRO A C 1
ATOM 1467 O O . PRO A 1 187 ? -2.508 7.696 -8.587 1.00 96.00 187 PRO A O 1
ATOM 1470 N N . SER A 1 188 ? -2.584 9.397 -10.048 1.00 95.31 188 SER A N 1
ATOM 1471 C CA . SER A 1 188 ? -3.655 10.142 -9.368 1.00 95.31 188 SER A CA 1
ATOM 1472 C C . SER A 1 188 ? -4.883 9.301 -9.004 1.00 95.31 188 SER A C 1
ATOM 1474 O O . SER A 1 188 ? -5.484 9.515 -7.953 1.00 95.31 188 SER A O 1
ATOM 1476 N N . GLU A 1 189 ? -5.250 8.319 -9.832 1.00 96.00 189 GLU A N 1
ATOM 1477 C CA . GLU A 1 189 ? -6.349 7.396 -9.531 1.00 96.00 189 GLU A CA 1
ATOM 1478 C C . GLU A 1 189 ? -6.041 6.500 -8.325 1.00 96.00 189 GLU A C 1
ATOM 1480 O O . GLU A 1 189 ? -6.893 6.325 -7.456 1.00 96.00 189 GLU A O 1
ATOM 1485 N N . MET A 1 190 ? -4.812 5.990 -8.240 1.00 97.31 190 MET A N 1
ATOM 1486 C CA . MET A 1 190 ? -4.344 5.162 -7.131 1.00 97.31 190 MET A CA 1
ATOM 1487 C C . MET A 1 190 ? -4.199 5.996 -5.856 1.00 97.31 190 MET A C 1
ATOM 1489 O O . MET A 1 190 ? -4.663 5.576 -4.801 1.00 97.31 190 MET A O 1
ATOM 1493 N N . ALA A 1 191 ? -3.656 7.212 -5.958 1.00 96.31 191 ALA A N 1
ATOM 1494 C CA . ALA A 1 191 ? -3.580 8.150 -4.841 1.00 96.31 191 ALA A CA 1
ATOM 1495 C C . ALA A 1 191 ? -4.975 8.505 -4.296 1.00 96.31 191 ALA A C 1
ATOM 1497 O O . ALA A 1 191 ? -5.179 8.528 -3.083 1.00 96.31 191 ALA A O 1
ATOM 1498 N N . ARG A 1 192 ? -5.966 8.729 -5.172 1.00 96.56 192 ARG A N 1
ATOM 1499 C CA . ARG A 1 192 ? -7.363 8.932 -4.759 1.00 96.56 192 ARG A CA 1
ATOM 1500 C C . ARG A 1 192 ? -7.903 7.715 -4.011 1.00 96.56 192 ARG A C 1
ATOM 1502 O O . ARG A 1 192 ? -8.462 7.883 -2.935 1.00 96.56 192 ARG A O 1
ATOM 1509 N N . ASP A 1 193 ? -7.705 6.514 -4.548 1.00 97.88 193 ASP A N 1
ATOM 1510 C CA . ASP A 1 193 ? -8.182 5.274 -3.926 1.00 97.88 193 ASP A CA 1
ATOM 1511 C C . ASP A 1 193 ? -7.562 5.035 -2.540 1.00 97.88 193 ASP A C 1
ATOM 1513 O O . ASP A 1 193 ? -8.244 4.553 -1.636 1.00 97.88 193 ASP A O 1
ATOM 1517 N N . ILE A 1 194 ? -6.288 5.397 -2.363 1.00 97.19 194 ILE A N 1
ATOM 1518 C CA . ILE A 1 194 ? -5.587 5.338 -1.074 1.00 97.19 194 ILE A CA 1
ATOM 1519 C C . ILE A 1 194 ? -6.166 6.363 -0.098 1.00 97.19 194 ILE A C 1
ATOM 1521 O O . ILE A 1 194 ? -6.473 6.016 1.039 1.00 97.19 194 ILE A O 1
ATOM 1525 N N . ASN A 1 195 ? -6.354 7.609 -0.535 1.00 95.94 195 ASN A N 1
ATOM 1526 C CA . ASN A 1 195 ? -6.906 8.668 0.310 1.00 95.94 195 ASN A CA 1
ATOM 1527 C C . ASN A 1 195 ? -8.348 8.364 0.746 1.00 95.94 195 ASN A C 1
ATOM 1529 O O . ASN A 1 195 ? -8.683 8.545 1.914 1.00 95.94 195 ASN A O 1
ATOM 1533 N N . GLU A 1 196 ? -9.185 7.849 -0.159 1.00 97.31 196 GLU A N 1
ATOM 1534 C CA . GLU A 1 196 ? -10.534 7.375 0.175 1.00 97.31 196 GLU A CA 1
ATOM 1535 C C . GLU A 1 196 ? -10.482 6.223 1.189 1.00 97.31 196 GLU A C 1
ATOM 1537 O O . GLU A 1 196 ? -11.221 6.229 2.171 1.00 97.31 196 GLU A O 1
ATOM 1542 N N . ALA A 1 197 ? -9.579 5.257 0.994 1.00 97.94 197 ALA A N 1
ATOM 1543 C CA . ALA A 1 197 ? -9.407 4.130 1.905 1.00 97.94 197 ALA A CA 1
ATOM 1544 C C . ALA A 1 197 ? -8.938 4.552 3.306 1.00 97.94 197 ALA A C 1
ATOM 1546 O O . ALA A 1 197 ? -9.361 3.954 4.289 1.00 97.94 197 ALA A O 1
ATOM 1547 N N . LEU A 1 198 ? -8.085 5.575 3.407 1.00 96.94 198 LEU A N 1
ATOM 1548 C CA . LEU A 1 198 ? -7.630 6.129 4.684 1.00 96.94 198 LEU A CA 1
ATOM 1549 C C . LEU A 1 198 ? -8.705 6.966 5.388 1.00 96.94 198 LEU A C 1
ATOM 1551 O O . LEU A 1 198 ? -8.643 7.102 6.610 1.00 96.94 198 LEU A O 1
ATOM 1555 N N . GLY A 1 199 ? -9.666 7.521 4.645 1.00 97.50 199 GLY A N 1
ATOM 1556 C CA . GLY A 1 199 ? -10.730 8.381 5.172 1.00 97.50 199 GLY A CA 1
ATOM 1557 C C . GLY A 1 199 ? -11.986 7.648 5.649 1.00 97.50 199 GLY A C 1
ATOM 1558 O O . GLY A 1 199 ? -12.769 8.231 6.393 1.00 97.50 199 GLY A O 1
ATOM 1559 N N . GLU A 1 200 ? -12.172 6.384 5.266 1.00 96.69 200 GLU A N 1
ATOM 1560 C CA . GLU A 1 200 ? -13.396 5.614 5.524 1.00 96.69 200 GLU A CA 1
ATOM 1561 C C . GLU A 1 200 ? -13.085 4.236 6.135 1.00 96.69 200 GLU A C 1
ATOM 1563 O O . GLU A 1 200 ? -12.020 3.680 5.855 1.00 96.69 200 GLU A O 1
ATOM 1568 N N . PRO A 1 201 ? -13.989 3.636 6.934 1.00 97.69 201 PRO A N 1
ATOM 1569 C CA . PRO A 1 201 ? -13.828 2.269 7.434 1.00 97.69 201 PRO A CA 1
ATOM 1570 C C . PRO A 1 201 ? -13.694 1.205 6.334 1.00 97.69 201 PRO A C 1
ATOM 1572 O O . PRO A 1 201 ? -14.111 1.396 5.188 1.00 97.69 201 PRO A O 1
ATOM 1575 N N . GLY A 1 202 ? -13.156 0.038 6.699 1.00 97.50 202 GLY A N 1
ATOM 1576 C CA . GLY A 1 202 ? -12.990 -1.111 5.804 1.00 97.50 202 GLY A CA 1
ATOM 1577 C C . GLY A 1 202 ? -11.600 -1.278 5.182 1.00 97.50 202 GLY A C 1
ATOM 1578 O O . GLY A 1 202 ? -11.412 -2.195 4.378 1.00 97.50 202 GLY A O 1
ATOM 1579 N N . SER A 1 203 ? -10.630 -0.437 5.546 1.00 98.56 203 SER A N 1
ATOM 1580 C CA . SER A 1 203 ? -9.202 -0.645 5.273 1.00 98.56 203 SER A CA 1
ATOM 1581 C C . SER A 1 203 ? -8.429 -0.747 6.585 1.00 98.56 203 SER A C 1
ATOM 1583 O O . SER A 1 203 ? -8.938 -0.405 7.650 1.00 98.56 203 SER A O 1
ATOM 1585 N N . PHE A 1 204 ? -7.200 -1.253 6.532 1.00 98.44 204 PHE A N 1
ATOM 1586 C CA . PHE A 1 204 ? -6.411 -1.511 7.735 1.00 98.44 204 PHE A CA 1
ATOM 1587 C C . PHE A 1 204 ? -5.015 -0.933 7.603 1.00 98.44 204 PHE A C 1
ATOM 1589 O O . PHE A 1 204 ? -4.4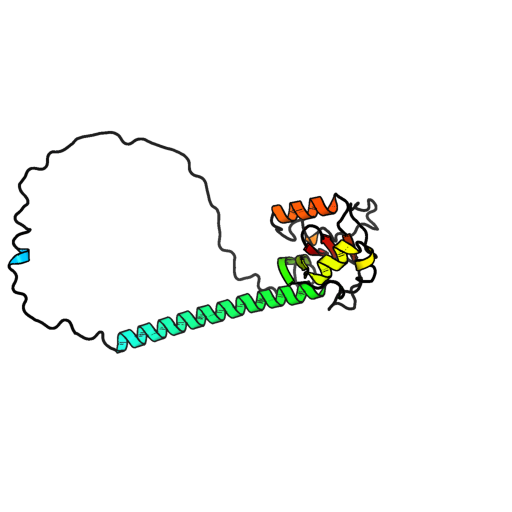43 -0.949 6.516 1.00 98.44 204 PHE A O 1
ATOM 1596 N N . TYR A 1 205 ? -4.446 -0.467 8.705 1.00 98.00 205 TYR A N 1
ATOM 1597 C CA . TYR A 1 205 ? -3.087 0.051 8.729 1.00 98.00 205 TYR A CA 1
ATOM 1598 C C . TYR A 1 205 ? -2.319 -0.416 9.963 1.00 98.00 205 TYR A C 1
ATOM 1600 O O . TYR A 1 205 ? -2.896 -0.671 11.021 1.00 98.00 205 TYR A O 1
ATOM 1608 N N . ALA A 1 206 ? -1.002 -0.516 9.818 1.00 96.69 206 ALA A N 1
ATOM 1609 C CA . ALA A 1 206 ? -0.063 -0.758 10.906 1.00 96.69 206 ALA A CA 1
ATOM 1610 C C . ALA A 1 206 ? 1.202 0.066 10.660 1.00 96.69 206 ALA A C 1
ATOM 1612 O O . ALA A 1 206 ? 1.619 0.247 9.519 1.00 96.69 206 ALA A O 1
ATOM 1613 N N . THR A 1 207 ? 1.820 0.577 11.718 1.00 94.88 207 THR A N 1
ATOM 1614 C CA . THR A 1 207 ? 2.982 1.471 11.615 1.00 94.88 207 THR A CA 1
ATOM 1615 C C . THR A 1 207 ? 4.207 0.825 12.242 1.00 94.88 207 THR A C 1
ATOM 1617 O O . THR A 1 207 ? 4.096 0.179 13.278 1.00 94.88 207 THR A O 1
ATOM 1620 N N . GLY A 1 208 ? 5.377 1.010 11.649 1.00 91.56 208 GLY A N 1
ATOM 1621 C CA . GLY A 1 208 ? 6.681 0.673 12.217 1.00 91.56 208 GLY A CA 1
ATOM 1622 C C . GLY A 1 208 ? 7.521 1.934 12.410 1.00 91.56 208 GLY A C 1
ATOM 1623 O O . GLY A 1 208 ? 7.061 3.045 12.154 1.00 91.56 208 GLY A O 1
ATOM 1624 N N . HIS A 1 209 ? 8.771 1.782 12.842 1.00 88.25 209 HIS A N 1
ATOM 1625 C CA . HIS A 1 209 ? 9.711 2.903 12.834 1.00 88.25 209 HIS A CA 1
ATOM 1626 C C . HIS A 1 209 ? 9.879 3.401 11.390 1.00 88.25 209 HIS A C 1
ATOM 1628 O O . HIS A 1 209 ? 10.263 2.611 10.517 1.00 88.25 209 HIS A O 1
ATOM 1634 N N . GLU A 1 210 ? 9.516 4.666 11.141 1.00 87.94 210 GLU A N 1
ATOM 1635 C CA . GLU A 1 210 ? 9.722 5.348 9.851 1.00 87.94 210 GLU A CA 1
ATOM 1636 C C . GLU A 1 210 ? 9.076 4.646 8.645 1.00 87.94 210 GLU A C 1
ATOM 1638 O O . GLU A 1 210 ? 9.495 4.775 7.497 1.00 87.94 210 GLU A O 1
ATOM 1643 N N . SER A 1 211 ? 8.053 3.834 8.900 1.00 93.62 211 SER A N 1
ATOM 1644 C CA . SER A 1 211 ? 7.394 3.038 7.872 1.00 93.62 211 SER A CA 1
ATOM 1645 C C . SER A 1 211 ? 5.997 2.629 8.294 1.00 93.62 211 SER A C 1
ATOM 1647 O O . SER A 1 211 ? 5.636 2.688 9.470 1.00 93.62 211 SER A O 1
ATOM 1649 N N . GLY A 1 212 ? 5.184 2.214 7.335 1.00 95.38 212 GLY A N 1
ATOM 1650 C CA . GLY A 1 212 ? 3.842 1.740 7.606 1.00 95.38 212 GLY A CA 1
ATOM 1651 C C . GLY A 1 212 ? 3.274 0.928 6.461 1.00 95.38 212 GLY A C 1
ATOM 1652 O O . GLY A 1 212 ? 3.791 0.916 5.342 1.00 95.38 212 GLY A O 1
ATOM 1653 N N . LEU A 1 213 ? 2.213 0.212 6.796 1.00 98.00 213 LEU A N 1
ATOM 1654 C CA . LEU A 1 213 ? 1.479 -0.661 5.909 1.00 98.00 213 LEU A CA 1
ATOM 1655 C C . LEU A 1 213 ? 0.034 -0.204 5.814 1.00 98.00 213 LEU A C 1
ATOM 1657 O O . LEU A 1 213 ? -0.559 0.179 6.822 1.00 98.00 213 LEU A O 1
ATOM 1661 N N . ILE A 1 214 ? -0.542 -0.331 4.621 1.00 98.44 214 ILE A N 1
ATOM 1662 C CA . ILE A 1 214 ? -1.978 -0.155 4.390 1.00 98.44 214 ILE A CA 1
ATOM 1663 C C . ILE A 1 214 ? -2.487 -1.364 3.621 1.00 98.44 214 ILE A C 1
ATOM 1665 O O . ILE A 1 214 ? -1.923 -1.742 2.600 1.00 98.44 214 ILE A O 1
ATOM 1669 N N . VAL A 1 215 ? -3.575 -1.958 4.088 1.00 98.69 215 VAL A N 1
ATOM 1670 C CA . VAL A 1 215 ? -4.320 -3.005 3.396 1.00 98.69 215 VAL A CA 1
ATOM 1671 C C . VAL A 1 215 ? -5.656 -2.416 2.970 1.00 98.69 215 VAL A C 1
ATOM 1673 O O . VAL A 1 215 ? -6.420 -1.951 3.811 1.00 98.69 215 VAL A O 1
ATOM 1676 N N . ILE A 1 216 ? -5.948 -2.467 1.668 1.00 98.62 216 ILE A N 1
ATOM 1677 C CA . ILE A 1 216 ? -7.192 -1.969 1.067 1.00 98.62 216 ILE A CA 1
ATOM 1678 C C . ILE A 1 216 ? -7.934 -3.160 0.434 1.00 98.62 216 ILE A C 1
ATOM 1680 O O . ILE A 1 216 ? -7.767 -3.441 -0.761 1.00 98.62 216 ILE A O 1
ATOM 1684 N N . PRO A 1 217 ? -8.774 -3.893 1.192 1.00 98.50 217 PRO A N 1
ATOM 1685 C CA . PRO A 1 217 ? -9.445 -5.101 0.706 1.00 98.50 217 PRO A CA 1
ATOM 1686 C C . PRO A 1 217 ? -10.364 -4.849 -0.493 1.00 98.50 217 PRO A C 1
ATOM 1688 O O . PRO A 1 217 ? -10.495 -5.705 -1.369 1.00 9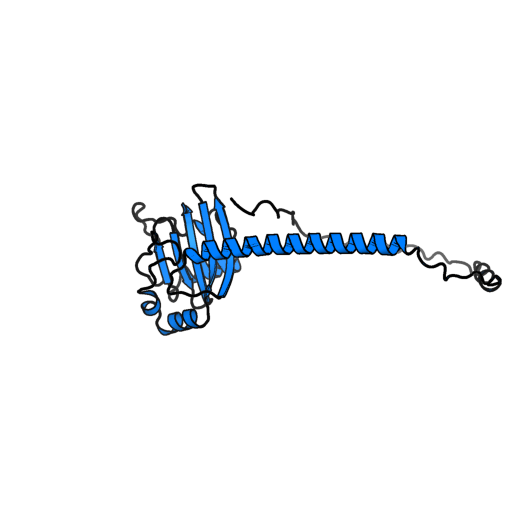8.50 217 PRO A O 1
ATOM 1691 N N . LYS A 1 218 ? -10.995 -3.672 -0.579 1.00 98.06 218 LYS A N 1
ATOM 1692 C CA . LYS A 1 218 ? -11.866 -3.309 -1.711 1.00 98.06 218 LYS A CA 1
ATOM 1693 C C . LYS A 1 218 ? -11.105 -3.284 -3.040 1.00 98.06 218 LYS A C 1
ATOM 1695 O O . LYS A 1 218 ? -11.649 -3.690 -4.062 1.00 98.06 218 LYS A O 1
ATOM 1700 N N . ARG A 1 219 ? -9.839 -2.862 -3.008 1.00 98.25 219 ARG A N 1
ATOM 1701 C CA . ARG A 1 219 ? -8.940 -2.811 -4.170 1.00 98.25 219 ARG A CA 1
ATOM 1702 C C . ARG A 1 219 ? -8.083 -4.069 -4.322 1.00 98.25 219 ARG A C 1
ATOM 1704 O O . ARG A 1 219 ? -7.590 -4.346 -5.408 1.00 98.25 219 ARG A O 1
ATOM 1711 N N . GLY A 1 220 ? -7.953 -4.855 -3.255 1.00 98.50 220 GLY A N 1
ATOM 1712 C CA . GLY A 1 220 ? -7.073 -6.018 -3.221 1.00 98.50 220 GLY A CA 1
ATOM 1713 C C . GLY A 1 220 ? -5.602 -5.636 -3.082 1.00 98.50 220 GLY A C 1
ATOM 1714 O O . GLY A 1 220 ? -4.748 -6.358 -3.587 1.00 98.50 220 GLY A O 1
ATOM 1715 N N . TRP A 1 221 ? -5.306 -4.503 -2.440 1.00 98.75 221 TRP A N 1
ATOM 1716 C CA . TRP A 1 221 ? -3.951 -3.958 -2.355 1.00 98.75 221 TRP A CA 1
ATOM 1717 C C . TRP A 1 221 ? -3.361 -4.068 -0.955 1.00 98.75 221 TRP A C 1
ATOM 1719 O O . TRP A 1 221 ? -4.071 -3.897 0.037 1.00 98.75 221 TRP A O 1
ATOM 1729 N N . ILE A 1 222 ? -2.050 -4.282 -0.897 1.00 98.69 222 ILE A N 1
ATOM 1730 C CA . ILE A 1 222 ? -1.220 -3.978 0.266 1.00 98.69 222 ILE A CA 1
ATOM 1731 C C . ILE A 1 222 ? -0.135 -2.987 -0.146 1.00 98.69 222 ILE A C 1
ATOM 1733 O O . ILE A 1 222 ? 0.464 -3.109 -1.213 1.00 98.69 222 ILE A O 1
ATOM 1737 N N . ILE A 1 223 ? 0.091 -1.997 0.703 1.00 98.31 223 ILE A N 1
ATOM 1738 C CA . ILE A 1 223 ? 0.979 -0.871 0.459 1.00 98.31 223 ILE A CA 1
ATOM 1739 C C . ILE A 1 223 ? 2.016 -0.857 1.564 1.00 98.31 223 ILE A C 1
ATOM 1741 O O . ILE A 1 223 ? 1.659 -0.984 2.732 1.00 98.31 223 ILE A O 1
ATOM 1745 N N . PHE A 1 224 ? 3.276 -0.685 1.193 1.00 97.56 224 PHE A N 1
ATOM 1746 C CA . PHE A 1 224 ? 4.363 -0.333 2.093 1.00 97.56 224 PHE A CA 1
ATOM 1747 C C . PHE A 1 224 ? 4.804 1.093 1.784 1.00 97.56 224 PHE A C 1
ATOM 1749 O O . PHE A 1 224 ? 5.021 1.418 0.621 1.00 97.56 224 PHE A O 1
ATOM 1756 N N . SER A 1 225 ? 4.934 1.922 2.814 1.00 96.12 225 SER A N 1
ATOM 1757 C CA . SER A 1 225 ? 5.413 3.301 2.719 1.00 96.12 225 SER A CA 1
ATOM 1758 C C . SER A 1 225 ? 6.495 3.530 3.768 1.00 96.12 225 SER A C 1
ATOM 1760 O O . SER A 1 225 ? 6.381 3.011 4.883 1.00 96.12 225 SER A O 1
ATOM 1762 N N . HIS A 1 226 ? 7.546 4.273 3.427 1.00 92.75 226 HIS A N 1
ATOM 1763 C CA . HIS A 1 226 ? 8.642 4.573 4.347 1.00 92.75 226 HIS A CA 1
ATOM 1764 C C . HIS A 1 226 ? 9.242 5.961 4.137 1.00 92.75 226 HIS A C 1
ATOM 1766 O O . HIS A 1 226 ? 9.131 6.550 3.062 1.00 92.75 226 HIS A O 1
ATOM 1772 N N . PHE A 1 227 ? 9.911 6.449 5.177 1.00 88.62 227 PHE A N 1
ATOM 1773 C CA . PHE A 1 227 ? 10.672 7.690 5.189 1.00 88.62 227 PHE A CA 1
ATOM 1774 C C . PHE A 1 227 ? 11.811 7.561 6.206 1.00 88.62 227 PHE A C 1
ATOM 1776 O O . PHE A 1 227 ? 11.534 7.640 7.399 1.00 88.62 227 PHE A O 1
ATOM 1783 N N . GLY A 1 228 ? 13.050 7.327 5.756 1.00 74.62 228 GLY A N 1
ATOM 1784 C CA . GLY A 1 228 ? 14.216 7.159 6.635 1.00 74.62 228 GLY A CA 1
ATOM 1785 C C . GLY A 1 228 ? 15.470 6.641 5.951 1.00 74.62 228 GLY A C 1
ATOM 1786 O O . GLY A 1 228 ? 15.366 5.974 4.897 1.00 74.62 228 GLY A O 1
#

pLDDT: mean 78.56, std 22.97, range [28.59, 98.75]

Organism: NCBI:txid363952

Foldseek 3Di:
DDPPPPDDDDDDDDDDDDDDDDDDDDDDDDDPPDPPVVVVVVPDDPPDDDPPPPPPVVVVVVVVVVVVVVVVVVVVVVCVVVVRVVVQCVVQLQQFFPLWAFDDWPDWFKDDDPPWIWAKTKTQTDPVLLVLCQVPPLVSCQVRFAGNNCRVWGWDRKDWDLDDADPDPVPGACQCCSVHDPGDPPPPVVVVLVNVRNHDGDKMKIDIHQKIWIGRSVRNMIMITGTD

Sequence (228 aa):
MGCDELVHESRGGRPFSGGLTPPIHEMRKYKDTDIEWLTDWVSRPQNGGGWTEGLPEDDMRGAMKLSLMALSMVAALLLATRGCAGLKSYWYEGYLPQAIETEELLFVEDSGGFREGCGAAIYKMNGLSLERIRTNGLDALRDAKQARRHKAREYSDWKETPYIEPKDEIVRNGWLTGMNEGCSDIPSEMARDINEALGEPGSFYATGHESGLIVIPKRGWIIFSHFG